Protein AF-A0A535BRU1-F1 (afdb_monomer_lite)

Foldseek 3Di:
DDPFWFKKKFWAWPPPRHTFKIWTKGQDPDFPCPVPPCRSFAEIERPDMDGDPPDPPLPRLVRVLVVCVVCVVRHFKYKYKAFVVVVGPPVSLVVNVWDWPDQQDDAFKWWAAPVGNPDIDGLVVLQWPVNLVVLCVVVVHDDDPVQDDPGGGDLVPDDPVSSVSSVVSSVVRRVNIDMDTGGGMIMTMDGRPPVVCVVPVDDPPDDDDDDDDDDDDDDDDDDDDDDDDDDDDDDDDDDDRGIDMDMDGDPPPPDD

Radius of gyration: 24.86 Å; chains: 1; bounding box: 49×37×83 Å

Sequence (256 aa):
MPQQATHRFVARTKRFDILAGVVVMSVPTAFSKLLGDYTPKLERLISRGASISWAPKNLASWLITRSIGWMAHQFRLFIGYSDPEAKEVGRVYQACNFMFLGHDYGTTVLYCDPERPDEWFTDRHVRHRTAYQKYAAEAGIPWKDEWVEGHRLVWERIPPGFAAILKRKEEEYKSRCIERTAAPKGKYAYDLTEDHLLVTGAPRRGRGGPHPLMSSEVERRRCRRGSPLSCL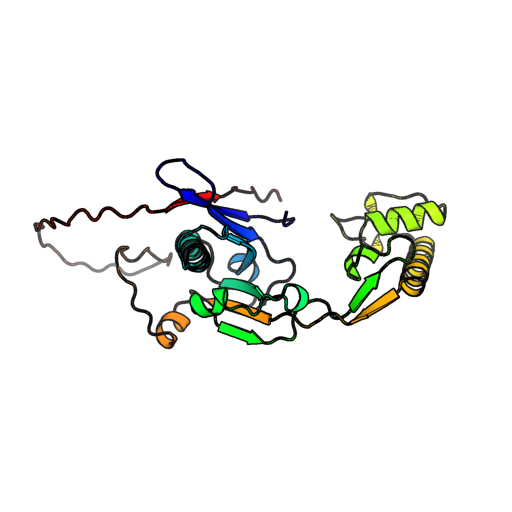TKIGRTSGGGCRLRGEGSRGVLRP

Secondary structure (DSSP, 8-state):
--TTEEEEEEEEETTT--EEEEEEEE--SS---TTGGGHHHHEEEEEEEEE-TTSPTTHHHHHHHHHHHHHTTT-SEEEEEE-TTTT---HHHHHTTPEEEEEEES-SEEEE-TTSTT-EEEHHHHTSHHHHHHHHHHTT----GGGEETTEE-GGGS-HHHHHHHHHHHHHHHHHSEEEEPPPEEEEEEE-STTHHHHS-----S--PPPPPP---------------------------PEEEEEEE-------

Structure (mmCIF, N/CA/C/O backbone):
data_AF-A0A535BRU1-F1
#
_entry.id   AF-A0A535BRU1-F1
#
loop_
_atom_site.group_PDB
_atom_site.id
_atom_site.type_symbol
_atom_site.label_atom_id
_atom_site.label_alt_id
_atom_site.label_comp_id
_atom_site.label_asym_id
_atom_site.label_entity_id
_atom_site.label_seq_id
_atom_site.pdbx_PDB_ins_code
_atom_site.Cartn_x
_atom_site.Cartn_y
_atom_site.Cartn_z
_atom_site.occupancy
_atom_site.B_iso_or_equiv
_atom_site.auth_seq_id
_atom_site.auth_comp_id
_atom_site.auth_asym_id
_atom_site.auth_atom_id
_atom_site.pdbx_PDB_model_num
ATOM 1 N N . MET A 1 1 ? 3.104 -9.450 2.011 1.00 48.78 1 MET A N 1
ATOM 2 C CA . MET A 1 1 ? 2.542 -9.474 0.635 1.00 48.78 1 MET A CA 1
ATOM 3 C C . MET A 1 1 ? 1.357 -8.514 0.565 1.00 48.78 1 MET A C 1
ATOM 5 O O . MET A 1 1 ? 0.693 -8.371 1.585 1.00 48.78 1 MET A O 1
ATOM 9 N N . PRO A 1 2 ? 1.100 -7.827 -0.562 1.00 66.62 2 PRO A N 1
ATOM 10 C CA . PRO A 1 2 ? -0.070 -6.953 -0.696 1.00 66.62 2 PRO A CA 1
ATOM 11 C C . PRO A 1 2 ? -1.363 -7.766 -0.535 1.00 66.62 2 PRO A C 1
ATOM 13 O O . PRO A 1 2 ? -1.464 -8.863 -1.083 1.00 66.62 2 PRO A O 1
ATOM 16 N N . GLN A 1 3 ? -2.333 -7.231 0.215 1.00 65.94 3 GLN A N 1
ATOM 17 C CA . GLN A 1 3 ? -3.571 -7.940 0.581 1.00 65.94 3 GLN A CA 1
ATOM 18 C C . GLN A 1 3 ? -4.417 -8.354 -0.635 1.00 65.94 3 GLN A C 1
ATOM 20 O O . GLN A 1 3 ? -5.072 -9.387 -0.593 1.00 65.94 3 GLN A O 1
ATOM 25 N N . GLN A 1 4 ? -4.371 -7.590 -1.731 1.00 82.00 4 GLN A N 1
ATOM 26 C CA . GLN A 1 4 ? -5.183 -7.820 -2.934 1.00 82.00 4 GLN A CA 1
ATOM 27 C C . GLN A 1 4 ? -4.314 -7.951 -4.193 1.00 82.00 4 GLN A C 1
ATOM 29 O O . GLN A 1 4 ? -4.499 -7.238 -5.183 1.00 82.00 4 GLN A O 1
ATOM 34 N N . ALA A 1 5 ? -3.309 -8.830 -4.143 1.00 88.81 5 ALA A N 1
ATOM 35 C CA . ALA A 1 5 ? -2.490 -9.147 -5.312 1.00 88.81 5 ALA A CA 1
ATOM 36 C C . ALA A 1 5 ? -3.359 -9.740 -6.434 1.00 88.81 5 ALA A C 1
ATOM 38 O O . ALA A 1 5 ? -4.076 -10.712 -6.216 1.00 88.81 5 ALA A O 1
ATOM 39 N N . THR A 1 6 ? -3.261 -9.180 -7.638 1.00 91.38 6 THR A N 1
ATOM 40 C CA . THR A 1 6 ? -4.004 -9.647 -8.820 1.00 91.38 6 THR A CA 1
ATOM 41 C C . THR A 1 6 ? -3.114 -10.443 -9.765 1.00 91.38 6 THR A C 1
ATOM 43 O O . THR A 1 6 ? -3.503 -11.510 -10.232 1.00 91.38 6 THR A O 1
ATOM 46 N N . HIS A 1 7 ? -1.908 -9.937 -10.030 1.00 94.31 7 HIS A N 1
ATOM 47 C CA . HIS A 1 7 ? -0.970 -10.530 -10.976 1.00 94.31 7 HIS A CA 1
ATOM 48 C C . HIS A 1 7 ? 0.440 -10.488 -10.409 1.00 94.31 7 HIS A C 1
ATOM 50 O O . HIS A 1 7 ? 0.839 -9.521 -9.750 1.00 94.31 7 HIS A O 1
ATOM 56 N N . ARG A 1 8 ? 1.202 -11.543 -10.694 1.00 95.38 8 ARG A N 1
ATOM 57 C CA . ARG A 1 8 ? 2.619 -11.634 -10.356 1.00 95.38 8 ARG A CA 1
ATOM 58 C C . ARG A 1 8 ? 3.394 -11.929 -11.627 1.00 95.38 8 ARG A C 1
ATOM 60 O O . ARG A 1 8 ? 3.118 -12.902 -12.327 1.00 95.38 8 ARG A O 1
ATOM 67 N N . PHE A 1 9 ? 4.370 -11.080 -11.904 1.00 95.94 9 PHE A N 1
ATOM 68 C CA . PHE A 1 9 ? 5.285 -11.248 -13.018 1.00 95.94 9 PHE A CA 1
ATOM 69 C C . PHE A 1 9 ? 6.676 -11.479 -12.472 1.00 95.94 9 PHE A C 1
ATOM 71 O O . PHE A 1 9 ? 7.149 -10.732 -11.616 1.00 95.94 9 PHE A O 1
ATOM 78 N N . VAL A 1 10 ? 7.329 -12.516 -12.979 1.00 96.38 10 VAL A N 1
ATOM 79 C CA . VAL A 1 10 ? 8.691 -12.860 -12.590 1.00 96.38 10 VAL A CA 1
ATOM 80 C C . VAL A 1 10 ? 9.594 -12.898 -13.811 1.00 96.38 10 VAL A C 1
ATOM 82 O O . VAL A 1 10 ? 9.221 -13.391 -14.879 1.00 96.38 10 VAL A O 1
ATOM 85 N N . ALA A 1 11 ? 10.805 -12.383 -13.634 1.00 95.00 11 ALA A N 1
ATOM 86 C CA . ALA A 1 11 ? 11.902 -12.540 -14.568 1.00 95.00 11 ALA A CA 1
ATOM 87 C C . ALA A 1 11 ? 12.869 -13.587 -14.019 1.00 95.00 11 ALA A C 1
ATOM 89 O O . ALA A 1 11 ? 13.388 -13.441 -12.910 1.00 95.00 11 ALA A O 1
ATOM 90 N N . ARG A 1 12 ? 13.116 -14.635 -14.806 1.00 94.00 12 ARG A N 1
ATOM 91 C CA . ARG A 1 12 ? 14.055 -15.709 -14.462 1.00 94.00 12 ARG A CA 1
ATOM 92 C C . ARG A 1 12 ? 15.167 -15.827 -15.494 1.00 94.00 12 ARG A C 1
ATOM 94 O O . ARG A 1 12 ? 14.952 -15.546 -16.679 1.00 94.00 12 ARG A O 1
ATOM 101 N N . THR A 1 13 ? 16.354 -16.239 -15.059 1.00 90.75 13 THR A N 1
ATOM 102 C CA . THR A 1 13 ? 17.483 -16.492 -15.962 1.00 90.75 13 THR A CA 1
ATOM 103 C C . THR A 1 13 ? 17.180 -17.694 -16.858 1.00 90.75 13 THR A C 1
ATOM 105 O O . THR A 1 13 ? 16.621 -18.691 -16.416 1.00 90.75 13 THR A O 1
ATOM 108 N N . LYS A 1 14 ? 17.545 -17.631 -18.144 1.00 87.38 14 LYS A N 1
ATOM 109 C CA . LYS A 1 14 ? 17.248 -18.724 -19.091 1.00 87.38 14 LYS A CA 1
ATOM 110 C C . LYS A 1 14 ? 17.924 -20.053 -18.743 1.00 87.38 14 LYS A C 1
ATOM 112 O O . LYS A 1 14 ? 17.338 -21.095 -18.997 1.00 87.38 14 LYS A O 1
ATOM 117 N N . ARG A 1 15 ? 19.167 -20.011 -18.250 1.00 85.50 15 ARG A N 1
ATOM 118 C CA . ARG A 1 15 ? 20.016 -21.206 -18.099 1.00 85.50 15 ARG A CA 1
ATOM 119 C C . ARG A 1 15 ? 19.732 -21.986 -16.817 1.00 85.50 15 ARG A C 1
ATOM 121 O O . ARG A 1 15 ? 19.791 -23.205 -16.844 1.00 85.50 15 ARG A O 1
ATOM 128 N N . PHE A 1 16 ? 19.442 -21.284 -15.725 1.00 88.25 16 PHE A N 1
ATOM 129 C CA . PHE A 1 16 ? 19.341 -21.876 -14.387 1.00 88.25 16 PHE A CA 1
ATOM 130 C C . PHE A 1 16 ? 17.986 -21.616 -13.714 1.00 88.25 16 PHE A C 1
ATOM 132 O O . PHE A 1 16 ? 17.806 -21.972 -12.558 1.00 88.25 16 PHE A O 1
ATOM 139 N N . ASP A 1 17 ? 17.053 -20.955 -14.408 1.00 91.31 17 ASP A N 1
ATOM 140 C CA . ASP A 1 17 ? 15.725 -20.576 -13.901 1.00 91.31 17 ASP A CA 1
ATOM 141 C C . ASP A 1 17 ? 15.746 -19.794 -12.570 1.00 91.31 17 ASP A C 1
ATOM 143 O O . ASP A 1 17 ? 14.777 -19.770 -11.810 1.00 91.31 17 ASP A O 1
ATOM 147 N N . ILE A 1 18 ? 16.852 -19.096 -12.302 1.00 93.12 18 ILE A N 1
ATOM 148 C CA . ILE A 1 18 ? 17.041 -18.315 -11.076 1.00 93.12 18 ILE A CA 1
ATOM 149 C C . ILE A 1 18 ? 16.186 -17.053 -11.161 1.00 93.12 18 ILE A C 1
ATOM 151 O O . ILE A 1 18 ? 16.225 -16.339 -12.167 1.00 93.12 18 ILE A O 1
ATOM 155 N N . LEU A 1 19 ? 15.439 -16.757 -10.096 1.00 94.69 19 LEU A N 1
ATOM 156 C CA . LEU A 1 19 ? 14.639 -15.542 -9.978 1.00 94.69 19 LEU A CA 1
ATOM 157 C C . LEU A 1 19 ? 15.545 -14.305 -9.916 1.00 94.69 19 LEU A C 1
ATOM 159 O O . LEU A 1 19 ? 16.321 -14.140 -8.981 1.00 94.69 19 LEU A O 1
ATOM 163 N N . ALA A 1 20 ? 15.422 -13.433 -10.915 1.00 95.00 20 ALA A N 1
ATOM 164 C CA . ALA A 1 20 ? 16.203 -12.203 -11.029 1.00 95.00 20 ALA A CA 1
ATOM 165 C C . ALA A 1 20 ? 15.368 -10.945 -10.740 1.00 95.00 20 ALA A C 1
ATOM 167 O O . ALA A 1 20 ? 15.907 -9.908 -10.358 1.00 95.00 20 ALA A O 1
ATOM 168 N N . GLY A 1 21 ? 14.047 -11.014 -10.908 1.00 95.25 21 GLY A N 1
ATOM 169 C CA . GLY A 1 21 ? 13.170 -9.899 -10.576 1.00 95.25 21 GLY A CA 1
ATOM 170 C C . GLY A 1 21 ? 11.706 -10.289 -10.482 1.00 95.25 21 GLY A C 1
ATOM 171 O O . GLY A 1 21 ? 11.277 -11.298 -11.044 1.00 95.25 21 GLY A O 1
ATOM 172 N N . VAL A 1 22 ? 10.944 -9.469 -9.770 1.00 96.00 22 VAL A N 1
ATOM 173 C CA . VAL A 1 22 ? 9.512 -9.643 -9.540 1.00 96.00 22 VAL A CA 1
ATOM 174 C C . VAL A 1 22 ? 8.800 -8.298 -9.607 1.00 96.00 22 VAL A C 1
ATOM 176 O O . VAL A 1 22 ? 9.328 -7.287 -9.152 1.00 96.00 22 VAL A O 1
ATOM 179 N N . VAL A 1 23 ? 7.586 -8.301 -10.150 1.00 96.00 23 VAL A N 1
ATOM 180 C CA . VAL A 1 23 ? 6.620 -7.203 -10.065 1.00 96.00 23 VAL A CA 1
ATOM 181 C C . VAL A 1 23 ? 5.280 -7.787 -9.635 1.00 96.00 23 VAL A C 1
ATOM 183 O O . VAL A 1 23 ? 4.812 -8.784 -10.189 1.00 96.00 23 VAL A O 1
ATOM 186 N N . VAL A 1 24 ? 4.663 -7.168 -8.633 1.00 96.12 24 VAL A N 1
ATOM 187 C CA . VAL A 1 24 ? 3.357 -7.553 -8.101 1.00 96.12 24 VAL A CA 1
ATOM 188 C C . VAL A 1 24 ? 2.375 -6.419 -8.331 1.00 96.12 24 VAL A C 1
ATOM 190 O O . VAL A 1 24 ? 2.542 -5.309 -7.817 1.00 96.12 24 VAL A O 1
ATOM 193 N N . MET A 1 25 ? 1.313 -6.733 -9.061 1.00 95.06 25 MET A N 1
ATOM 194 C CA . MET A 1 25 ? 0.205 -5.825 -9.319 1.00 95.06 25 MET A CA 1
ATOM 195 C C . MET A 1 25 ? -0.924 -6.117 -8.339 1.00 95.06 25 MET A C 1
ATOM 197 O O . MET A 1 25 ? -1.265 -7.281 -8.116 1.00 95.06 25 MET A O 1
ATOM 201 N N . SER A 1 26 ? -1.547 -5.087 -7.782 1.00 94.81 26 SER A N 1
ATOM 202 C CA . SER A 1 26 ? -2.677 -5.224 -6.865 1.00 94.81 26 SER A CA 1
ATOM 203 C C . SER A 1 26 ? -3.832 -4.311 -7.248 1.00 94.81 26 SER A C 1
ATOM 205 O O . SER A 1 26 ? -3.686 -3.376 -8.040 1.00 94.81 26 SER A O 1
ATOM 207 N N . VAL A 1 27 ? -4.993 -4.582 -6.662 1.00 92.44 27 VAL A N 1
ATOM 208 C CA . VAL A 1 27 ? -6.043 -3.567 -6.567 1.00 92.44 27 VAL A CA 1
ATOM 209 C C . VAL A 1 27 ? -5.540 -2.480 -5.604 1.00 92.44 27 VAL A C 1
ATOM 211 O O . VAL A 1 27 ? -4.970 -2.821 -4.559 1.00 92.44 27 VAL A O 1
ATOM 214 N N . PRO A 1 28 ? -5.630 -1.188 -5.962 1.00 89.19 28 PRO A N 1
ATOM 215 C CA . PRO A 1 28 ? -5.308 -0.117 -5.034 1.00 89.19 28 PRO A CA 1
ATOM 216 C C . PRO A 1 28 ? -6.361 -0.050 -3.929 1.00 89.19 28 PRO A C 1
ATOM 218 O O . PRO A 1 28 ? -7.555 -0.209 -4.156 1.00 89.19 28 PRO A O 1
ATOM 221 N N . THR A 1 29 ? -5.907 0.257 -2.721 1.00 83.81 29 THR A N 1
ATOM 222 C CA . THR A 1 29 ? -6.790 0.508 -1.578 1.00 83.81 29 THR A CA 1
ATOM 223 C C . THR A 1 29 ? -7.668 1.746 -1.781 1.00 83.81 29 THR A C 1
ATOM 225 O O . THR A 1 29 ? -8.797 1.797 -1.303 1.00 83.81 29 THR A O 1
ATOM 228 N N . ALA A 1 30 ? -7.121 2.760 -2.450 1.00 85.19 30 ALA A N 1
ATOM 229 C CA . ALA A 1 30 ? -7.801 3.994 -2.800 1.00 85.19 30 ALA A CA 1
ATOM 230 C C . ALA A 1 30 ? -7.486 4.299 -4.265 1.00 85.19 30 ALA A C 1
ATOM 232 O O . ALA A 1 30 ? -6.318 4.440 -4.628 1.00 85.19 30 ALA A O 1
ATOM 233 N N . PHE A 1 31 ? -8.523 4.356 -5.095 1.00 88.94 31 PHE A N 1
ATOM 234 C CA . PHE A 1 31 ? -8.390 4.638 -6.521 1.00 88.94 31 PHE A CA 1
ATOM 235 C C . PHE A 1 31 ? -8.054 6.107 -6.772 1.00 88.94 31 PHE A C 1
ATOM 237 O O . PHE A 1 31 ? -8.453 6.994 -6.017 1.00 88.94 31 PHE A O 1
ATOM 244 N N . SER A 1 32 ? -7.346 6.366 -7.868 1.00 83.19 32 SER A N 1
ATOM 245 C CA . SER A 1 32 ? -6.914 7.705 -8.269 1.00 83.19 32 SER A CA 1
ATOM 246 C C . SER A 1 32 ? -8.045 8.610 -8.777 1.00 83.19 32 SER A C 1
ATOM 248 O O . SER A 1 32 ? -7.871 9.823 -8.778 1.00 83.19 32 SER A O 1
ATOM 250 N N . LYS A 1 33 ? -9.179 8.023 -9.191 1.00 84.44 33 LYS A N 1
ATOM 251 C CA . LYS A 1 33 ? -10.324 8.674 -9.863 1.00 84.44 33 LYS A CA 1
ATOM 252 C C . LYS A 1 33 ? -9.979 9.414 -11.171 1.00 84.44 33 LYS A C 1
ATOM 254 O O . LYS A 1 33 ? -10.792 10.195 -11.651 1.00 84.44 33 LYS A O 1
ATOM 259 N N . LEU A 1 34 ? -8.817 9.147 -11.775 1.00 84.75 34 LEU A N 1
ATOM 260 C CA . LEU A 1 34 ? -8.355 9.842 -12.987 1.00 84.75 34 LEU A CA 1
ATOM 261 C C . LEU A 1 34 ? -9.192 9.530 -14.237 1.00 84.75 34 LEU A C 1
ATOM 263 O O . LEU A 1 34 ? -9.274 10.359 -15.131 1.00 84.75 34 LEU A O 1
ATOM 267 N N . LEU A 1 35 ? -9.833 8.358 -14.291 1.00 83.81 35 LEU A N 1
ATOM 268 C CA . LEU A 1 35 ? -10.697 7.926 -15.399 1.00 83.81 35 LEU A CA 1
ATOM 269 C C . LEU A 1 35 ? -12.191 7.985 -15.020 1.00 83.81 35 LEU A C 1
ATOM 271 O O . LEU A 1 35 ? -13.004 7.217 -15.539 1.00 83.81 35 LEU A O 1
ATOM 275 N N . GLY A 1 36 ? -12.553 8.825 -14.043 1.00 85.69 36 GLY A N 1
ATOM 276 C CA . GLY A 1 36 ? -13.919 8.932 -13.524 1.00 85.69 36 GLY A CA 1
ATOM 277 C C . GLY A 1 36 ? -14.411 7.648 -12.845 1.00 85.69 36 GLY A C 1
ATOM 278 O O . GLY A 1 36 ? -13.634 6.915 -12.223 1.00 85.69 36 GLY A O 1
ATOM 279 N N . ASP A 1 37 ? -15.700 7.344 -12.984 1.00 85.31 37 ASP A N 1
ATOM 280 C CA . ASP A 1 37 ? -16.363 6.233 -12.281 1.00 85.31 37 ASP A CA 1
ATOM 281 C C . ASP A 1 37 ? -15.900 4.841 -12.737 1.00 85.31 37 ASP A C 1
ATOM 283 O O . ASP A 1 37 ? -16.035 3.856 -12.009 1.00 85.31 37 ASP A O 1
ATOM 287 N N . TYR A 1 38 ? -15.290 4.744 -13.921 1.00 83.88 38 TYR A N 1
ATOM 288 C CA . TYR A 1 38 ? -14.740 3.491 -14.448 1.00 83.88 38 TYR A CA 1
ATOM 289 C C . TYR A 1 38 ? -13.349 3.161 -13.903 1.00 83.88 38 TYR A C 1
ATOM 291 O O . TYR A 1 38 ? -12.871 2.034 -14.076 1.00 83.88 38 TYR A O 1
ATOM 299 N N . THR A 1 39 ? -12.711 4.107 -13.204 1.00 85.81 39 THR A N 1
ATOM 300 C CA . THR A 1 39 ? -11.363 3.945 -12.643 1.00 85.81 39 THR A CA 1
ATOM 301 C C . THR A 1 39 ? -11.190 2.629 -11.869 1.00 85.81 39 THR A C 1
ATOM 303 O O . THR A 1 39 ? -10.212 1.927 -12.134 1.00 85.81 39 THR A O 1
ATOM 306 N N . PRO A 1 40 ? -12.126 2.189 -10.999 1.00 87.56 40 PRO A N 1
ATOM 307 C CA . PRO A 1 40 ? -11.953 0.952 -10.238 1.00 87.56 40 PRO A CA 1
ATOM 308 C C . PRO A 1 40 ? -11.769 -0.318 -11.078 1.00 87.56 40 PRO A C 1
ATOM 310 O O . PRO A 1 40 ? -11.086 -1.265 -10.668 1.00 87.56 40 PRO A O 1
ATOM 313 N N . LYS A 1 41 ? -12.367 -0.342 -12.273 1.00 88.31 41 LYS A N 1
ATOM 314 C CA . LYS A 1 41 ? -12.293 -1.479 -13.196 1.00 88.31 41 LYS A CA 1
ATOM 315 C C . LYS A 1 41 ? -11.006 -1.461 -14.022 1.00 88.31 41 LYS A C 1
ATOM 317 O O . LYS A 1 41 ? -10.492 -2.527 -14.352 1.00 88.31 41 LYS A O 1
ATOM 322 N N . LEU A 1 42 ? -10.485 -0.273 -14.327 1.00 91.00 42 LEU A N 1
ATOM 323 C CA . LEU A 1 42 ? -9.388 -0.070 -15.279 1.00 91.00 42 LEU A CA 1
ATOM 324 C C . LEU A 1 42 ? -8.026 0.210 -14.628 1.00 91.00 42 LEU A C 1
ATOM 326 O O . LEU A 1 42 ? -7.010 0.079 -15.312 1.00 91.00 42 LEU A O 1
ATOM 330 N N . GLU A 1 43 ? -7.995 0.585 -13.346 1.00 93.31 43 GLU A N 1
ATOM 331 C CA . GLU A 1 43 ? -6.778 0.937 -12.609 1.00 93.31 43 GLU A CA 1
ATOM 332 C C . GLU A 1 43 ? -6.144 -0.272 -11.910 1.00 93.31 43 GLU A C 1
ATOM 334 O O . GLU A 1 43 ? -6.814 -1.056 -11.225 1.00 93.31 43 GLU A O 1
ATOM 339 N N . ARG A 1 44 ? -4.817 -0.393 -12.006 1.00 94.88 44 ARG A N 1
ATOM 340 C CA . ARG A 1 44 ? -4.017 -1.313 -11.189 1.00 94.88 44 ARG A CA 1
ATOM 341 C C . ARG A 1 44 ? -2.817 -0.624 -10.561 1.00 94.88 44 ARG A C 1
ATOM 343 O O . ARG A 1 44 ? -2.211 0.270 -11.136 1.00 94.88 44 ARG A O 1
ATOM 350 N N . LEU A 1 45 ? -2.462 -1.082 -9.367 1.00 95.38 45 LEU A N 1
ATOM 351 C CA . LEU A 1 45 ? -1.345 -0.564 -8.592 1.00 95.38 45 LEU A CA 1
ATOM 352 C C . LEU A 1 45 ? -0.128 -1.475 -8.733 1.00 95.38 45 LEU A C 1
ATOM 354 O O . LEU A 1 45 ? -0.214 -2.675 -8.466 1.00 95.38 45 LEU A O 1
ATOM 358 N N . ILE A 1 46 ? 1.026 -0.898 -9.059 1.00 94.94 46 ILE A N 1
ATOM 359 C CA . ILE A 1 46 ? 2.329 -1.542 -8.887 1.00 94.94 46 ILE A CA 1
ATOM 360 C C . ILE A 1 46 ? 2.646 -1.515 -7.393 1.00 94.94 46 ILE A C 1
ATOM 362 O O . ILE A 1 46 ? 3.156 -0.543 -6.846 1.00 94.94 46 ILE A O 1
ATOM 366 N N . SER A 1 47 ? 2.262 -2.590 -6.713 1.00 91.88 47 SER A N 1
ATOM 367 C CA . SER A 1 47 ? 2.300 -2.661 -5.251 1.00 91.88 47 SER A CA 1
ATOM 368 C C . SER A 1 47 ? 3.685 -2.975 -4.700 1.00 91.88 47 SER A C 1
ATOM 370 O O . SER A 1 47 ? 4.059 -2.484 -3.636 1.00 91.88 47 SER A O 1
ATOM 372 N N . ARG A 1 48 ? 4.436 -3.827 -5.406 1.00 90.81 48 ARG A N 1
ATOM 373 C CA . ARG A 1 48 ? 5.794 -4.244 -5.058 1.00 90.81 48 ARG A CA 1
ATOM 374 C C . ARG A 1 48 ? 6.566 -4.559 -6.327 1.00 90.81 48 ARG A C 1
ATOM 376 O O . ARG A 1 48 ? 6.016 -5.130 -7.269 1.00 90.81 48 ARG A O 1
ATOM 383 N N . GLY A 1 49 ? 7.853 -4.259 -6.311 1.00 92.12 49 GLY A N 1
ATOM 384 C CA . GLY A 1 49 ? 8.787 -4.670 -7.342 1.00 92.12 49 GLY A CA 1
ATOM 385 C C . GLY A 1 49 ? 10.173 -4.811 -6.741 1.00 92.12 49 GLY A C 1
ATOM 386 O O . GLY A 1 49 ? 10.535 -4.055 -5.847 1.00 92.12 49 GLY A O 1
ATOM 387 N N . ALA A 1 50 ? 10.931 -5.795 -7.204 1.00 92.06 50 ALA A N 1
ATOM 388 C CA . ALA A 1 50 ? 12.323 -5.955 -6.819 1.00 92.06 50 ALA A CA 1
ATOM 389 C C . ALA A 1 50 ? 13.108 -6.556 -7.980 1.00 92.06 50 ALA A C 1
ATOM 391 O O . ALA A 1 50 ? 12.610 -7.416 -8.709 1.00 92.06 50 ALA A O 1
ATOM 392 N N . SER A 1 51 ? 14.351 -6.119 -8.132 1.00 92.62 51 SER A N 1
ATOM 393 C CA . SER A 1 51 ? 15.333 -6.728 -9.023 1.00 92.62 51 SER A CA 1
ATOM 394 C C . SER A 1 51 ? 16.602 -6.979 -8.234 1.00 92.62 51 SER A C 1
ATOM 396 O O . SER A 1 51 ? 17.046 -6.100 -7.495 1.00 92.62 51 SER A O 1
ATOM 398 N N . ILE A 1 52 ? 17.185 -8.160 -8.394 1.00 93.56 52 ILE A N 1
ATOM 399 C CA . ILE A 1 52 ? 18.421 -8.510 -7.702 1.00 93.56 52 ILE A CA 1
ATOM 400 C C . ILE A 1 52 ? 19.601 -7.693 -8.243 1.00 93.56 52 ILE A C 1
ATOM 402 O O . ILE A 1 52 ? 19.621 -7.327 -9.417 1.00 93.56 52 ILE A O 1
ATOM 406 N N . SER A 1 53 ? 20.591 -7.407 -7.399 1.00 91.25 53 SER A N 1
ATOM 407 C CA . SER A 1 53 ? 21.705 -6.504 -7.724 1.00 91.25 53 SER A CA 1
ATOM 408 C C . SER A 1 53 ? 22.560 -6.963 -8.910 1.00 91.25 53 SER A C 1
ATOM 410 O O . SER A 1 53 ? 23.048 -6.129 -9.666 1.00 91.25 53 SER A O 1
ATOM 412 N N . TRP A 1 54 ? 22.714 -8.275 -9.106 1.00 92.62 54 TRP A N 1
ATOM 413 C CA . TRP A 1 54 ? 23.466 -8.854 -10.227 1.00 92.62 54 TRP A CA 1
ATOM 414 C C . TRP A 1 54 ? 22.643 -9.011 -11.513 1.00 92.62 54 TRP A C 1
ATOM 416 O O . TRP A 1 54 ? 23.164 -9.488 -12.525 1.00 92.62 54 TRP A O 1
ATOM 426 N N . ALA A 1 55 ? 21.358 -8.644 -11.503 1.00 91.81 55 ALA A N 1
ATOM 427 C CA . ALA A 1 55 ? 20.531 -8.697 -12.699 1.00 91.81 55 ALA A CA 1
ATOM 428 C C . ALA A 1 55 ? 21.079 -7.791 -13.817 1.00 91.81 55 ALA A C 1
ATOM 430 O O . ALA A 1 55 ? 21.741 -6.786 -13.543 1.00 91.81 55 ALA A O 1
ATOM 431 N N . PRO A 1 56 ? 20.746 -8.081 -15.090 1.00 88.81 56 PRO A N 1
ATOM 432 C CA . PRO A 1 56 ? 21.042 -7.170 -16.186 1.00 88.81 56 PRO A CA 1
ATOM 433 C C . PRO A 1 56 ? 20.539 -5.751 -15.897 1.00 88.81 56 PRO A C 1
ATOM 435 O O . PRO A 1 56 ? 19.436 -5.561 -15.371 1.00 88.81 56 PRO A O 1
ATOM 438 N N . LYS A 1 57 ? 21.333 -4.749 -16.290 1.00 88.69 57 LYS A N 1
ATOM 439 C CA . LYS A 1 57 ? 20.942 -3.337 -16.195 1.00 88.69 57 LYS A CA 1
ATOM 440 C C . LYS A 1 57 ? 19.569 -3.138 -16.849 1.00 88.69 57 LYS A C 1
ATOM 442 O O . LYS A 1 57 ? 19.292 -3.710 -17.902 1.00 88.69 57 LYS A O 1
ATOM 447 N N . ASN A 1 58 ? 18.722 -2.325 -16.220 1.00 91.69 58 ASN A N 1
ATOM 448 C CA . ASN A 1 58 ? 17.349 -2.033 -16.655 1.00 91.69 58 ASN A CA 1
ATOM 449 C C . ASN A 1 58 ? 16.363 -3.215 -16.583 1.00 91.69 58 ASN A C 1
ATOM 451 O O . ASN A 1 58 ? 15.276 -3.130 -17.155 1.00 91.69 58 ASN A O 1
ATOM 455 N N . LEU A 1 59 ? 16.681 -4.300 -15.859 1.00 93.75 59 LEU A N 1
ATOM 456 C CA . LEU A 1 59 ? 15.729 -5.402 -15.673 1.00 93.75 59 LEU A CA 1
ATOM 457 C C . LEU A 1 59 ? 14.405 -4.917 -15.063 1.00 93.75 59 LEU A C 1
ATOM 459 O O . LEU A 1 59 ? 13.347 -5.348 -15.510 1.00 93.75 59 LEU A O 1
ATOM 463 N N . ALA A 1 60 ? 14.457 -4.029 -14.066 1.00 93.12 60 ALA A N 1
ATOM 464 C CA . ALA A 1 60 ? 13.266 -3.539 -13.375 1.00 93.12 60 ALA A CA 1
ATOM 465 C C . ALA A 1 60 ? 12.308 -2.789 -14.316 1.00 93.12 60 ALA A C 1
ATOM 467 O O . ALA A 1 60 ? 11.131 -3.139 -14.391 1.00 93.12 60 ALA A O 1
ATOM 468 N N . SER A 1 61 ? 12.810 -1.811 -15.079 1.00 94.38 61 SER A N 1
ATOM 469 C CA . SER A 1 61 ? 11.990 -1.056 -16.034 1.00 94.38 61 SER A CA 1
ATOM 470 C C . SER A 1 61 ? 11.480 -1.949 -17.163 1.00 94.38 61 SER A C 1
ATOM 472 O O . SER A 1 61 ? 10.291 -1.933 -17.469 1.00 94.38 61 SER A O 1
ATOM 474 N N . TRP A 1 62 ? 12.334 -2.824 -17.707 1.00 94.69 62 TRP A N 1
ATOM 475 C CA . TRP A 1 62 ? 11.911 -3.819 -18.693 1.00 94.69 62 TRP A CA 1
ATOM 476 C C . TRP A 1 62 ? 10.782 -4.710 -18.159 1.00 94.69 62 TRP A C 1
ATOM 478 O O . TRP A 1 62 ? 9.783 -4.919 -18.845 1.00 94.69 62 TRP A O 1
ATOM 488 N N . LEU A 1 63 ? 10.907 -5.216 -16.930 1.00 95.81 63 LEU A N 1
ATOM 489 C CA . LEU A 1 63 ? 9.906 -6.086 -16.320 1.00 95.81 63 LEU A CA 1
ATOM 490 C C . LEU A 1 63 ? 8.577 -5.350 -16.123 1.00 95.81 63 LEU A C 1
ATOM 492 O O . LEU A 1 63 ? 7.532 -5.905 -16.464 1.00 95.81 63 LEU A O 1
ATOM 496 N N . ILE A 1 64 ? 8.604 -4.103 -15.646 1.00 95.62 64 ILE A N 1
ATOM 497 C CA . ILE A 1 64 ? 7.405 -3.271 -15.475 1.00 95.62 64 ILE A CA 1
ATOM 498 C C . ILE A 1 64 ? 6.716 -3.035 -16.822 1.00 95.62 64 ILE A C 1
ATOM 500 O O . ILE A 1 64 ? 5.550 -3.402 -16.974 1.00 95.62 64 ILE A O 1
ATOM 504 N N . THR A 1 65 ? 7.424 -2.511 -17.827 1.00 94.44 65 THR A N 1
ATOM 505 C CA . THR A 1 65 ? 6.831 -2.211 -19.140 1.00 94.44 65 THR A CA 1
ATOM 506 C C . THR A 1 65 ? 6.275 -3.466 -19.815 1.00 94.44 65 THR A C 1
ATOM 508 O O . THR A 1 65 ? 5.210 -3.424 -20.430 1.00 94.44 65 THR A O 1
ATOM 511 N N . ARG A 1 66 ? 6.946 -4.619 -19.680 1.00 94.81 66 ARG A N 1
ATOM 512 C CA . ARG A 1 66 ? 6.451 -5.886 -20.245 1.00 94.81 66 ARG A CA 1
ATOM 513 C C . ARG A 1 66 ? 5.231 -6.420 -19.500 1.00 94.81 66 ARG A C 1
ATOM 515 O O . ARG A 1 66 ? 4.330 -6.946 -20.148 1.00 94.81 66 ARG A O 1
ATOM 522 N N . SER A 1 67 ? 5.185 -6.255 -18.179 1.00 95.31 67 SER A N 1
ATOM 523 C CA . SER A 1 67 ? 4.021 -6.617 -17.360 1.00 95.31 67 SER A CA 1
ATOM 524 C C . SER A 1 67 ? 2.801 -5.779 -17.746 1.00 95.31 67 SER A C 1
ATOM 526 O O . SER A 1 67 ? 1.733 -6.325 -18.007 1.00 95.31 67 SER A O 1
ATOM 528 N N . ILE A 1 68 ? 2.982 -4.462 -17.877 1.00 94.75 68 ILE A N 1
ATOM 529 C CA . ILE A 1 68 ? 1.939 -3.529 -18.321 1.00 94.75 68 ILE A CA 1
ATOM 530 C C . ILE A 1 68 ? 1.462 -3.874 -19.732 1.00 94.75 68 ILE A C 1
ATOM 532 O O . ILE A 1 68 ? 0.263 -4.000 -19.957 1.00 94.75 68 ILE A O 1
ATOM 536 N N . GLY A 1 69 ? 2.386 -4.103 -20.670 1.00 93.19 69 GLY A N 1
ATOM 537 C CA . GLY A 1 69 ? 2.040 -4.481 -22.041 1.00 93.19 69 GLY A CA 1
ATOM 538 C C . GLY A 1 69 ? 1.223 -5.773 -22.117 1.00 93.19 69 GLY A C 1
ATOM 539 O O . GLY A 1 69 ? 0.305 -5.869 -22.925 1.00 93.19 69 GLY A O 1
ATOM 540 N N . TRP A 1 70 ? 1.502 -6.748 -21.245 1.00 94.19 70 TRP A N 1
ATOM 541 C CA . TRP A 1 70 ? 0.676 -7.950 -21.129 1.00 94.19 70 TRP A CA 1
ATOM 542 C C . TRP A 1 70 ? -0.720 -7.622 -20.584 1.00 94.19 70 TRP A C 1
ATOM 544 O O . TRP A 1 70 ? -1.712 -8.115 -21.108 1.00 94.19 70 TRP A O 1
ATOM 554 N N . MET A 1 71 ? -0.812 -6.753 -19.577 1.00 93.88 71 MET A N 1
ATOM 555 C CA . MET A 1 71 ? -2.062 -6.367 -18.906 1.00 93.88 71 MET A CA 1
ATOM 556 C C . MET A 1 71 ? -2.914 -5.337 -19.666 1.00 93.88 71 MET A C 1
ATOM 558 O O . MET A 1 71 ? -4.055 -5.097 -19.275 1.00 93.88 71 MET A O 1
ATOM 562 N N . ALA A 1 72 ? -2.405 -4.755 -20.754 1.00 91.12 72 ALA A N 1
ATOM 563 C CA . ALA A 1 72 ? -3.058 -3.684 -21.515 1.00 91.12 72 ALA A CA 1
ATOM 564 C C . ALA A 1 72 ? -4.442 -4.059 -22.085 1.00 91.12 72 ALA A C 1
ATOM 566 O O . ALA A 1 72 ? -5.276 -3.193 -22.347 1.00 91.12 72 ALA A O 1
ATOM 567 N N . HIS A 1 73 ? -4.710 -5.355 -22.270 1.00 86.75 73 HIS A N 1
ATOM 568 C CA . HIS A 1 73 ? -6.019 -5.840 -22.711 1.00 86.75 73 HIS A CA 1
ATOM 569 C C . HIS A 1 73 ? -7.087 -5.798 -21.602 1.00 86.75 73 HIS A C 1
ATOM 571 O O . HIS A 1 73 ? -8.274 -5.833 -21.908 1.00 86.75 73 HIS A O 1
ATOM 577 N N . GLN A 1 74 ? -6.682 -5.706 -20.331 1.00 91.50 74 GLN A N 1
ATOM 578 C CA . GLN A 1 74 ? -7.575 -5.727 -19.164 1.00 91.50 74 GLN A CA 1
ATOM 579 C C . GLN A 1 74 ? -7.637 -4.379 -18.448 1.00 91.50 74 GLN A C 1
ATOM 581 O O . GLN A 1 74 ? -8.678 -4.013 -17.912 1.00 91.50 74 GLN A O 1
ATOM 586 N N . PHE A 1 75 ? -6.521 -3.653 -18.423 1.00 93.25 75 PHE A N 1
ATOM 587 C CA . PHE A 1 75 ? -6.354 -2.437 -17.636 1.00 93.25 75 PHE A CA 1
ATOM 588 C C . PHE A 1 75 ? -5.772 -1.327 -18.499 1.00 93.25 75 PHE A C 1
ATOM 590 O O . PHE A 1 75 ? -5.042 -1.588 -19.458 1.00 93.25 75 PHE A O 1
ATOM 597 N N . ARG A 1 76 ? -6.112 -0.085 -18.156 1.00 92.44 76 ARG A N 1
ATOM 598 C CA . ARG A 1 76 ? -5.698 1.104 -18.913 1.00 92.44 76 ARG A CA 1
ATOM 599 C C . ARG A 1 76 ? -4.877 2.081 -18.094 1.00 92.44 76 ARG A C 1
ATOM 601 O O . ARG A 1 76 ? -4.083 2.803 -18.676 1.00 92.44 76 ARG A O 1
ATOM 608 N N . LEU A 1 77 ? -5.002 2.040 -16.772 1.00 93.50 77 LEU A N 1
ATOM 609 C CA . LEU A 1 77 ? -4.271 2.922 -15.878 1.00 93.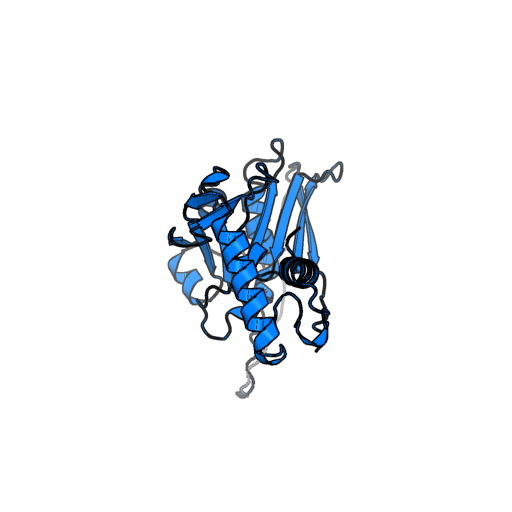50 77 LEU A CA 1
ATOM 610 C C . LEU A 1 77 ? -3.431 2.106 -14.902 1.00 93.50 77 LEU A C 1
ATOM 612 O O . LEU A 1 77 ? -3.939 1.214 -14.221 1.00 93.50 77 LEU A O 1
ATOM 616 N N . PHE A 1 78 ? -2.149 2.437 -14.806 1.00 95.38 78 PHE A N 1
ATOM 617 C CA . PHE A 1 78 ? -1.241 1.833 -13.840 1.00 95.38 78 PHE A CA 1
ATOM 618 C C . PHE A 1 78 ? -0.651 2.908 -12.944 1.00 95.38 78 PHE A C 1
ATOM 620 O O . PHE A 1 78 ? -0.057 3.866 -13.429 1.00 95.38 78 PHE A O 1
ATOM 627 N N . ILE A 1 79 ? -0.798 2.738 -11.634 1.00 95.12 79 ILE A N 1
ATOM 628 C CA . ILE A 1 79 ? -0.274 3.669 -10.637 1.00 95.12 79 ILE A CA 1
ATOM 629 C C . ILE A 1 79 ? 0.945 3.059 -9.952 1.00 95.12 79 ILE A C 1
ATOM 631 O O . ILE A 1 79 ? 0.984 1.859 -9.678 1.00 95.12 79 ILE A O 1
ATOM 635 N N . GLY A 1 80 ? 1.934 3.895 -9.662 1.00 94.12 80 GLY A N 1
ATOM 636 C CA . GLY A 1 80 ? 3.086 3.570 -8.830 1.00 94.12 80 GLY A CA 1
ATOM 637 C C . GLY A 1 80 ? 3.318 4.656 -7.786 1.00 94.12 80 GLY A C 1
ATOM 638 O O . GLY A 1 80 ? 2.979 5.818 -8.006 1.00 94.12 80 GLY A O 1
ATOM 639 N N . TYR A 1 81 ? 3.906 4.280 -6.655 1.00 93.00 81 TYR A N 1
ATOM 640 C CA . TYR A 1 81 ? 4.347 5.227 -5.632 1.00 93.00 81 TYR A CA 1
ATOM 641 C C . TYR A 1 81 ? 5.851 5.108 -5.425 1.00 93.00 81 TYR A C 1
ATOM 643 O O . TYR A 1 81 ? 6.400 4.011 -5.534 1.00 93.00 81 TYR A O 1
ATOM 651 N N . SER A 1 82 ? 6.496 6.230 -5.122 1.00 91.69 82 SER A N 1
ATOM 652 C CA . SER A 1 82 ? 7.887 6.296 -4.692 1.00 91.69 82 SER A CA 1
ATOM 653 C C . SER A 1 82 ? 7.945 6.767 -3.243 1.00 91.69 82 SER A C 1
ATOM 655 O O . SER A 1 82 ? 7.326 7.777 -2.899 1.00 91.69 82 SER A O 1
ATOM 657 N N . ASP A 1 83 ? 8.665 6.032 -2.403 1.00 87.19 83 ASP A N 1
ATOM 658 C CA . ASP A 1 83 ? 8.780 6.312 -0.975 1.00 87.19 83 ASP A CA 1
ATOM 659 C C . ASP A 1 83 ? 10.132 6.976 -0.641 1.00 87.19 83 ASP A C 1
ATOM 661 O O . ASP A 1 83 ? 11.178 6.319 -0.739 1.00 87.19 83 ASP A O 1
ATOM 665 N N . PRO A 1 84 ? 10.148 8.261 -0.235 1.00 85.94 84 PRO A N 1
ATOM 666 C CA . PRO A 1 84 ? 11.389 8.937 0.128 1.00 85.94 84 PRO A CA 1
ATOM 667 C C . PRO A 1 84 ? 12.105 8.300 1.323 1.00 85.94 84 PRO A C 1
ATOM 669 O O . PRO A 1 84 ? 13.336 8.271 1.328 1.00 85.94 84 PRO A O 1
ATOM 672 N N . GLU A 1 85 ? 11.375 7.742 2.299 1.00 85.00 85 GLU A N 1
ATOM 673 C CA . GLU A 1 85 ? 11.983 7.097 3.475 1.00 85.00 85 GLU A CA 1
ATOM 674 C C . GLU A 1 85 ? 12.772 5.838 3.074 1.00 85.00 85 GLU A C 1
ATOM 676 O O . GLU A 1 85 ? 13.819 5.538 3.647 1.00 85.00 85 GLU A O 1
ATOM 681 N N . ALA A 1 86 ? 12.337 5.150 2.011 1.00 82.88 86 ALA A N 1
ATOM 682 C CA . ALA A 1 86 ? 13.037 4.004 1.428 1.00 82.88 86 ALA A CA 1
ATOM 683 C C . ALA A 1 86 ? 14.133 4.398 0.415 1.00 82.88 86 ALA A C 1
ATOM 685 O O . ALA A 1 86 ? 14.703 3.531 -0.251 1.00 82.88 86 ALA A O 1
ATOM 686 N N . LYS A 1 87 ? 14.435 5.699 0.270 1.00 85.06 87 LYS A N 1
ATOM 687 C CA . LYS A 1 87 ? 15.333 6.254 -0.763 1.00 85.06 87 LYS A CA 1
ATOM 688 C C . LYS A 1 87 ? 14.882 5.919 -2.193 1.00 85.06 87 LYS A C 1
ATOM 690 O O . LYS A 1 87 ? 15.684 5.908 -3.133 1.00 85.06 87 LYS A O 1
ATOM 695 N N . GLU A 1 88 ? 13.587 5.681 -2.382 1.00 84.38 88 GLU A N 1
ATOM 696 C CA . GLU A 1 88 ? 12.981 5.437 -3.684 1.00 84.38 88 GLU A CA 1
ATOM 697 C C . GLU A 1 88 ? 12.521 6.767 -4.287 1.00 84.38 88 GLU A C 1
ATOM 699 O O . GLU A 1 88 ? 11.451 7.280 -3.981 1.00 84.38 88 GLU A O 1
ATOM 704 N N . VAL A 1 89 ? 13.322 7.330 -5.193 1.00 83.56 89 VAL A N 1
ATOM 705 C CA . VAL A 1 89 ? 13.018 8.626 -5.842 1.00 83.56 89 VAL A CA 1
ATOM 706 C C . VAL A 1 89 ? 12.076 8.471 -7.052 1.00 83.56 89 VAL A C 1
ATOM 708 O O . VAL A 1 89 ? 11.639 9.446 -7.645 1.00 83.56 89 VAL A O 1
ATOM 711 N N . GLY A 1 90 ? 11.754 7.236 -7.457 1.00 89.06 90 GLY A N 1
ATOM 712 C CA . GLY A 1 90 ? 10.882 6.970 -8.612 1.00 89.06 90 GLY A CA 1
ATOM 713 C C . GLY A 1 90 ? 11.598 6.905 -9.968 1.00 89.06 90 GLY A C 1
ATOM 714 O O . GLY A 1 90 ? 10.940 6.861 -11.005 1.00 89.06 90 GLY A O 1
ATOM 715 N N . ARG A 1 91 ? 12.938 6.804 -9.987 1.00 91.31 91 ARG A N 1
ATOM 716 C CA . ARG A 1 91 ? 13.752 6.656 -11.218 1.00 91.31 91 ARG A CA 1
ATOM 717 C C . ARG A 1 91 ? 13.258 5.551 -12.155 1.00 91.31 91 ARG A C 1
ATOM 719 O O . ARG A 1 91 ? 13.328 5.698 -13.370 1.00 91.31 91 ARG A O 1
ATOM 726 N N . VAL A 1 92 ? 12.752 4.443 -11.607 1.00 93.19 92 VAL A N 1
ATOM 727 C CA . VAL A 1 92 ? 12.225 3.337 -12.422 1.00 93.19 92 VAL A CA 1
ATOM 728 C C . VAL A 1 92 ? 10.958 3.735 -13.184 1.00 93.19 92 VAL A C 1
ATOM 730 O O . VAL A 1 92 ? 10.813 3.355 -14.342 1.00 93.19 92 VAL A O 1
AT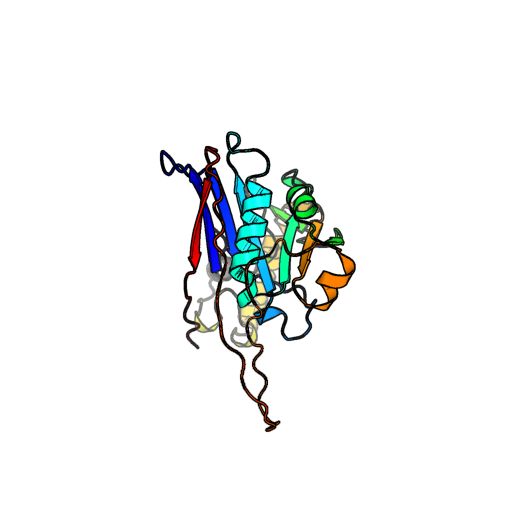OM 733 N N . TYR A 1 93 ? 10.078 4.535 -12.578 1.00 94.62 93 TYR A N 1
ATOM 734 C CA . TYR A 1 93 ? 8.856 5.023 -13.217 1.00 94.62 93 TYR A CA 1
ATOM 735 C C . TYR A 1 93 ? 9.180 6.065 -14.287 1.00 94.62 93 TYR A C 1
ATOM 737 O O . TYR A 1 93 ? 8.652 5.980 -15.393 1.00 94.62 93 TYR A O 1
ATOM 745 N N . GLN A 1 94 ? 10.131 6.960 -14.008 1.00 92.19 94 GLN A N 1
ATOM 746 C CA . GLN A 1 94 ? 10.662 7.905 -14.997 1.00 92.19 94 GLN A CA 1
ATOM 747 C C . GLN A 1 94 ? 11.250 7.167 -16.211 1.00 92.19 94 GLN A C 1
ATOM 749 O O . GLN A 1 94 ? 10.906 7.471 -17.349 1.00 92.19 94 GLN A O 1
ATOM 754 N N . ALA A 1 95 ? 12.051 6.119 -15.983 1.00 91.88 95 ALA A N 1
ATOM 755 C CA . ALA A 1 95 ? 12.601 5.283 -17.054 1.00 91.88 95 ALA A CA 1
ATOM 756 C C . ALA A 1 95 ? 11.528 4.523 -17.858 1.00 91.88 95 ALA A C 1
ATOM 758 O O . ALA A 1 95 ? 11.777 4.128 -18.995 1.00 91.88 95 ALA A O 1
ATOM 759 N N . CYS A 1 96 ? 10.347 4.302 -17.275 1.00 92.75 96 CYS A N 1
ATOM 760 C CA . CYS A 1 96 ? 9.196 3.693 -17.942 1.00 92.75 96 CYS A CA 1
ATOM 761 C C . CYS A 1 96 ? 8.248 4.726 -18.574 1.00 92.75 96 CYS A C 1
ATOM 763 O O . CYS A 1 96 ? 7.181 4.330 -19.037 1.00 92.75 96 CYS A O 1
ATOM 765 N N . ASN A 1 97 ? 8.613 6.014 -18.593 1.00 92.38 97 ASN A N 1
ATOM 766 C CA . ASN A 1 97 ? 7.791 7.114 -19.100 1.00 92.38 97 ASN A CA 1
ATOM 767 C C . ASN A 1 97 ? 6.439 7.269 -18.377 1.00 92.38 97 ASN A C 1
ATOM 769 O O . ASN A 1 97 ? 5.405 7.491 -19.002 1.00 92.38 97 ASN A O 1
ATOM 773 N N . PHE A 1 98 ? 6.432 7.100 -17.053 1.00 94.62 98 PHE A N 1
ATOM 774 C CA . PHE A 1 98 ? 5.263 7.431 -16.240 1.00 94.62 98 PHE A CA 1
ATOM 775 C C . PHE A 1 98 ? 5.167 8.946 -16.059 1.00 94.62 98 PHE A C 1
ATOM 777 O O . PHE A 1 98 ? 6.169 9.612 -15.795 1.00 94.62 98 PHE A O 1
ATOM 784 N N . MET A 1 99 ? 3.944 9.466 -16.094 1.00 93.69 99 MET A N 1
ATOM 785 C CA . MET A 1 99 ? 3.642 10.816 -15.639 1.00 93.69 99 MET A CA 1
ATOM 786 C C . MET A 1 99 ? 3.835 10.923 -14.134 1.00 93.69 99 MET A C 1
ATOM 788 O O . MET A 1 99 ? 3.418 10.039 -13.382 1.00 93.69 99 MET A O 1
ATOM 792 N N . PHE A 1 100 ? 4.412 12.032 -13.691 1.00 93.31 100 PHE A N 1
ATOM 793 C CA . PHE A 1 100 ? 4.493 12.367 -12.281 1.00 93.31 100 PHE A CA 1
ATOM 794 C C . PHE A 1 100 ? 3.290 13.226 -11.877 1.00 93.31 100 PHE A C 1
ATOM 796 O O . PHE A 1 100 ? 3.055 14.271 -12.473 1.00 93.31 100 PHE A O 1
ATOM 803 N N . LEU A 1 101 ? 2.520 12.775 -10.884 1.00 91.75 101 LEU A N 1
ATOM 804 C CA . LEU A 1 101 ? 1.283 13.434 -10.442 1.00 91.75 101 LEU A CA 1
ATOM 805 C C . LEU A 1 101 ? 1.469 14.357 -9.230 1.00 91.75 101 LEU A C 1
ATOM 807 O O . LEU A 1 101 ? 0.505 14.998 -8.819 1.00 91.75 101 LEU A O 1
ATOM 811 N N . GLY A 1 102 ? 2.654 14.378 -8.615 1.00 90.69 102 GLY A N 1
ATOM 812 C CA . GLY A 1 102 ? 2.941 15.170 -7.416 1.00 90.69 102 GLY A CA 1
ATOM 813 C C . GLY A 1 102 ? 3.364 14.338 -6.203 1.00 90.69 102 GLY A C 1
ATOM 814 O O . GLY A 1 102 ? 3.403 13.101 -6.247 1.00 90.69 102 GLY A O 1
ATOM 815 N N . HIS A 1 103 ? 3.710 15.043 -5.124 1.00 86.38 103 HIS A N 1
ATOM 816 C CA . HIS A 1 103 ? 4.232 14.468 -3.879 1.00 86.38 103 HIS A CA 1
ATOM 817 C C . HIS A 1 103 ? 3.198 14.403 -2.746 1.00 86.38 103 HIS A C 1
ATOM 819 O O . HIS A 1 103 ? 3.468 13.788 -1.728 1.00 86.38 103 HIS A O 1
ATOM 825 N N . ASP A 1 104 ? 1.986 14.925 -2.916 1.00 84.19 104 ASP A N 1
ATOM 826 C CA . ASP A 1 104 ? 1.028 15.091 -1.808 1.00 84.19 104 ASP A CA 1
ATOM 827 C C . ASP A 1 104 ? 0.214 13.826 -1.483 1.00 84.19 104 ASP A C 1
ATOM 829 O O . ASP A 1 104 ? -0.941 13.884 -1.061 1.00 84.19 104 ASP A O 1
ATOM 833 N N . TYR A 1 105 ? 0.797 12.648 -1.714 1.00 84.88 105 TYR A N 1
ATOM 834 C CA . TYR A 1 105 ? 0.119 11.369 -1.549 1.00 84.88 105 TYR A CA 1
ATOM 835 C C . TYR A 1 105 ? 0.715 10.547 -0.409 1.00 84.88 105 TYR A C 1
ATOM 837 O O . TYR A 1 105 ? 1.902 10.609 -0.107 1.00 84.88 105 TYR A O 1
ATOM 845 N N . GLY A 1 106 ? -0.114 9.686 0.179 1.00 82.56 106 GLY A N 1
ATOM 846 C CA . GLY A 1 106 ? 0.285 8.803 1.271 1.00 82.56 106 GLY A CA 1
ATOM 847 C C . GLY A 1 106 ? -0.281 9.249 2.612 1.00 82.56 106 GLY A C 1
ATOM 848 O O . GLY A 1 106 ? -1.221 10.035 2.680 1.00 82.56 106 GLY A O 1
ATOM 849 N N . THR A 1 107 ? 0.247 8.663 3.681 1.00 83.75 107 THR A N 1
ATOM 850 C CA . THR A 1 107 ? -0.152 8.999 5.047 1.00 83.75 107 THR A CA 1
ATOM 851 C C . THR A 1 107 ? 0.726 10.130 5.559 1.00 83.75 107 THR A C 1
ATOM 853 O O . THR A 1 107 ? 1.938 10.061 5.404 1.00 83.75 107 THR A O 1
ATOM 856 N N . THR A 1 108 ? 0.118 11.135 6.185 1.00 86.25 108 THR A N 1
ATOM 857 C CA . THR A 1 108 ? 0.825 12.288 6.763 1.00 86.25 108 THR A CA 1
ATOM 858 C C . THR A 1 108 ? 1.420 11.982 8.132 1.00 86.25 108 THR A C 1
ATOM 860 O O . THR A 1 108 ? 2.481 12.492 8.465 1.00 86.25 108 THR A O 1
ATOM 863 N N . VAL A 1 109 ? 0.747 11.142 8.920 1.00 90.81 109 VAL A N 1
ATOM 864 C CA . VAL A 1 109 ? 1.079 10.887 10.324 1.00 90.81 109 VAL A CA 1
ATOM 865 C C . VAL A 1 109 ? 1.262 9.395 10.585 1.00 90.81 109 VAL A C 1
ATOM 867 O O . VAL A 1 109 ? 0.416 8.575 10.213 1.00 90.81 109 VAL A O 1
ATOM 870 N N . LEU A 1 110 ? 2.361 9.050 11.247 1.00 91.88 110 LEU A N 1
ATOM 871 C CA . LEU A 1 110 ? 2.635 7.718 11.767 1.00 91.88 110 LEU A CA 1
ATOM 872 C C . LEU A 1 110 ? 2.624 7.738 13.292 1.00 91.88 110 LEU A C 1
ATOM 874 O O . LEU A 1 110 ? 3.053 8.705 13.918 1.00 91.88 110 LEU A O 1
ATOM 878 N N . TYR A 1 111 ? 2.161 6.633 13.856 1.00 93.56 111 TYR A N 1
ATOM 879 C CA . TYR A 1 111 ? 2.093 6.379 15.284 1.00 93.56 111 TYR A CA 1
ATOM 880 C C . TYR A 1 111 ? 3.034 5.231 15.636 1.00 93.56 111 TYR A C 1
ATOM 882 O O . TYR A 1 111 ? 3.201 4.298 14.846 1.00 93.56 111 TYR A O 1
ATOM 890 N N . CYS A 1 112 ? 3.632 5.303 16.816 1.00 93.56 112 CYS A N 1
ATOM 891 C CA . CYS A 1 112 ? 4.424 4.237 17.407 1.00 93.56 112 CYS A CA 1
ATOM 892 C C . CYS A 1 112 ? 3.933 3.993 18.835 1.00 93.56 112 CYS A C 1
ATOM 894 O O . CYS A 1 112 ? 3.743 4.938 19.604 1.00 93.56 112 CYS A O 1
ATOM 896 N N . ASP A 1 113 ? 3.707 2.729 19.177 1.00 92.12 113 ASP A N 1
ATOM 897 C CA . ASP A 1 113 ? 3.363 2.345 20.543 1.00 92.12 113 ASP A CA 1
ATOM 898 C C . ASP A 1 113 ? 4.658 2.289 21.374 1.00 92.12 113 ASP A C 1
ATOM 900 O O . ASP A 1 113 ? 5.578 1.570 20.978 1.00 92.12 113 ASP A O 1
ATOM 904 N N . PRO A 1 114 ? 4.769 2.993 22.517 1.00 90.81 114 PRO A N 1
ATOM 905 C CA . PRO A 1 114 ? 5.955 2.923 23.374 1.00 90.81 114 PRO A CA 1
ATOM 906 C C . PRO A 1 114 ? 6.312 1.500 23.827 1.00 90.81 114 PRO A C 1
ATOM 908 O O . PRO A 1 114 ? 7.478 1.207 24.075 1.00 90.81 114 PRO A O 1
ATOM 911 N N . GLU A 1 115 ? 5.324 0.603 23.912 1.00 88.88 115 GLU A N 1
ATOM 912 C CA . GLU A 1 115 ? 5.538 -0.811 24.249 1.00 88.88 115 GLU A CA 1
ATOM 913 C C . GLU A 1 115 ? 6.148 -1.616 23.085 1.00 88.88 115 GLU A C 1
ATOM 915 O O . GLU A 1 115 ? 6.647 -2.725 23.284 1.00 88.88 115 GLU A O 1
ATOM 920 N N . ARG A 1 116 ? 6.098 -1.078 21.859 1.00 87.62 116 ARG A N 1
ATOM 921 C CA . ARG A 1 116 ? 6.609 -1.690 20.623 1.00 87.62 116 ARG A CA 1
ATOM 922 C C . ARG A 1 116 ? 7.356 -0.647 19.784 1.00 87.62 116 ARG A C 1
ATOM 924 O O . ARG A 1 116 ? 6.890 -0.279 18.703 1.00 87.62 116 ARG A O 1
ATOM 931 N N . PRO A 1 117 ? 8.530 -0.191 20.250 1.00 87.31 117 PRO A N 1
ATOM 932 C CA . PRO A 1 117 ? 9.232 0.950 19.661 1.00 87.31 117 PRO A CA 1
ATOM 933 C C . PRO A 1 117 ? 9.676 0.734 18.203 1.00 87.31 117 PRO A C 1
ATOM 935 O O . PRO A 1 117 ? 9.909 1.702 17.477 1.00 87.31 117 PRO A O 1
ATOM 938 N N . ASP A 1 118 ? 9.774 -0.522 17.759 1.00 87.62 118 ASP A N 1
ATOM 939 C CA . ASP A 1 118 ? 10.231 -0.888 16.415 1.00 87.62 118 ASP A CA 1
ATOM 940 C C . ASP A 1 118 ? 9.122 -0.831 15.345 1.00 87.62 118 ASP A C 1
ATOM 942 O O . ASP A 1 118 ? 9.408 -0.911 14.146 1.00 87.62 118 ASP A O 1
ATOM 946 N N . GLU A 1 119 ? 7.851 -0.688 15.739 1.00 87.81 119 GLU A N 1
ATOM 947 C CA . GLU A 1 119 ? 6.705 -0.770 14.829 1.00 87.81 119 GLU A CA 1
ATOM 948 C C . GLU A 1 119 ? 6.001 0.581 14.655 1.00 87.81 119 GLU A C 1
ATOM 950 O O . GLU A 1 119 ? 5.193 1.008 15.478 1.00 87.81 119 GLU A O 1
ATOM 955 N N . TRP A 1 120 ? 6.235 1.220 13.507 1.00 89.75 120 TRP A N 1
ATOM 956 C CA . TRP A 1 120 ? 5.478 2.399 13.083 1.00 89.75 120 TRP A CA 1
ATOM 957 C C . TRP A 1 120 ? 4.253 1.991 12.269 1.00 89.75 120 TRP A C 1
ATOM 959 O O . TRP A 1 120 ? 4.350 1.240 11.293 1.00 89.75 120 TRP A O 1
ATOM 969 N N . PHE A 1 121 ? 3.091 2.529 12.622 1.00 90.50 121 PHE A N 1
ATOM 970 C CA . PHE A 1 121 ? 1.835 2.234 11.949 1.00 90.50 121 PHE A CA 1
ATOM 971 C C . PHE A 1 121 ? 1.030 3.492 11.633 1.00 90.50 121 PHE A C 1
ATOM 973 O O . PHE A 1 121 ? 1.260 4.585 12.134 1.00 90.50 121 PHE A O 1
ATOM 980 N N . THR A 1 122 ? 0.066 3.328 10.734 1.00 90.19 122 THR A N 1
ATOM 981 C CA . THR A 1 122 ? -0.862 4.400 10.355 1.00 90.19 122 THR A CA 1
ATOM 982 C C . THR A 1 122 ? -2.112 4.344 11.222 1.00 90.19 122 THR A C 1
ATOM 984 O O . THR A 1 122 ? -2.452 3.295 11.768 1.00 90.19 122 THR A O 1
ATOM 987 N N . ASP A 1 123 ? -2.879 5.428 11.232 1.00 89.12 123 ASP A N 1
ATOM 988 C CA . ASP A 1 123 ? -4.179 5.518 11.906 1.00 89.12 123 ASP A CA 1
ATOM 989 C C . ASP A 1 123 ? -5.167 4.388 11.529 1.00 89.12 123 ASP A C 1
ATOM 991 O O . ASP A 1 123 ? -6.034 3.995 12.305 1.00 89.12 123 ASP A O 1
ATOM 995 N N . ARG A 1 124 ? -5.007 3.787 10.340 1.00 86.56 124 ARG A N 1
ATOM 996 C CA . ARG A 1 124 ? -5.785 2.611 9.922 1.00 86.56 124 ARG A CA 1
ATOM 997 C C . ARG A 1 124 ? -5.588 1.408 10.852 1.00 86.56 124 ARG A C 1
ATOM 999 O O . ARG A 1 124 ? -6.507 0.606 10.972 1.00 86.56 124 ARG A O 1
ATOM 1006 N N . HIS A 1 125 ? -4.406 1.245 11.446 1.00 89.06 125 HIS A N 1
ATOM 1007 C CA . HIS A 1 125 ? -4.121 0.134 12.355 1.00 89.06 125 HIS A CA 1
ATOM 1008 C C . HIS A 1 125 ? -4.942 0.249 13.642 1.00 89.06 125 HIS A C 1
ATOM 1010 O O . HIS A 1 125 ? -5.552 -0.731 14.060 1.00 89.06 125 HIS A O 1
ATOM 1016 N N . VAL A 1 126 ? -5.027 1.463 14.194 1.00 90.31 126 VAL A N 1
ATOM 1017 C CA . VAL A 1 126 ? -5.843 1.793 15.373 1.00 90.31 126 VAL A CA 1
ATOM 1018 C C . VAL A 1 126 ? -7.321 1.491 15.112 1.00 90.31 126 VAL A C 1
ATOM 1020 O O . VAL A 1 126 ? -8.019 0.943 15.956 1.00 90.31 126 VAL A O 1
ATOM 1023 N N . ARG A 1 127 ? -7.780 1.760 13.886 1.00 89.25 127 ARG A N 1
ATOM 1024 C CA . ARG A 1 127 ? -9.170 1.551 13.452 1.00 89.25 127 ARG A CA 1
ATOM 1025 C C . ARG A 1 127 ? -9.442 0.172 12.844 1.00 89.25 127 ARG A C 1
ATOM 1027 O O . ARG A 1 127 ? -10.460 -0.030 12.178 1.00 89.25 127 ARG A O 1
ATOM 1034 N N . HIS A 1 128 ? -8.530 -0.784 13.007 1.00 89.81 128 HIS A N 1
ATOM 1035 C CA . HIS A 1 128 ? -8.697 -2.127 12.458 1.00 89.81 128 HIS A CA 1
ATOM 1036 C C . HIS A 1 128 ? -9.568 -3.002 13.373 1.00 89.81 128 HIS A C 1
ATOM 1038 O O . HIS A 1 128 ? -9.520 -2.868 14.594 1.00 89.81 128 HIS A O 1
ATOM 1044 N N . ARG A 1 129 ? -10.306 -3.972 12.804 1.00 90.88 129 ARG A N 1
ATOM 1045 C CA . ARG A 1 129 ? -11.125 -4.951 13.560 1.00 90.88 129 ARG A CA 1
ATOM 1046 C C . ARG A 1 129 ? -10.401 -5.514 14.788 1.00 90.88 129 ARG A C 1
ATOM 1048 O O . ARG A 1 129 ? -10.963 -5.557 15.874 1.00 90.88 129 ARG A O 1
ATOM 1055 N N . THR A 1 130 ? -9.156 -5.951 14.607 1.00 90.62 130 THR A N 1
ATOM 1056 C CA . THR A 1 130 ? -8.363 -6.589 15.669 1.00 90.62 130 THR A CA 1
ATOM 1057 C C . THR A 1 130 ? -7.974 -5.625 16.787 1.00 90.62 130 THR A C 1
ATOM 1059 O O . THR A 1 130 ? -7.751 -6.074 17.904 1.00 90.62 130 THR A O 1
ATOM 1062 N N . ALA A 1 131 ? -7.876 -4.323 16.507 1.00 92.06 131 ALA A N 1
ATOM 1063 C CA . ALA A 1 131 ? -7.645 -3.312 17.534 1.00 92.06 131 ALA A CA 1
ATOM 1064 C C . ALA A 1 131 ? -8.917 -3.107 18.368 1.00 92.06 131 ALA A C 1
ATOM 1066 O O . ALA A 1 131 ? -8.871 -3.227 19.588 1.00 92.06 131 ALA A O 1
ATOM 1067 N N . TYR A 1 132 ? -10.081 -2.970 17.725 1.00 93.62 132 TYR A N 1
ATOM 1068 C CA . TYR A 1 132 ? -11.354 -2.864 18.448 1.00 93.62 132 TYR A CA 1
ATOM 1069 C C . TYR A 1 132 ? -11.720 -4.112 19.253 1.00 93.62 132 TYR A C 1
ATOM 1071 O O . TYR A 1 132 ? -12.333 -3.984 20.307 1.00 93.62 132 TYR A O 1
ATOM 1079 N N . GLN A 1 133 ? -11.320 -5.306 18.811 1.00 93.31 133 GLN A N 1
ATOM 1080 C CA . GLN A 1 133 ? -11.458 -6.521 19.620 1.00 93.31 133 GLN A CA 1
ATOM 1081 C C . GLN A 1 133 ? -10.672 -6.427 20.933 1.00 93.31 133 GLN A C 1
ATOM 1083 O O . GLN A 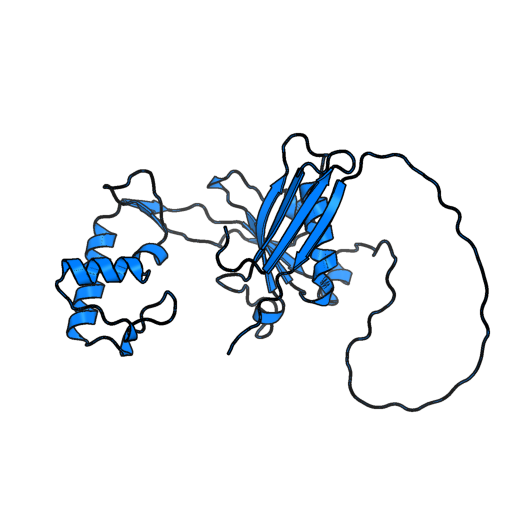1 133 ? -11.179 -6.849 21.970 1.00 93.31 133 GLN A O 1
ATOM 1088 N N . LYS A 1 134 ? -9.470 -5.836 20.910 1.00 93.31 134 LYS A N 1
ATOM 1089 C CA . LYS A 1 134 ? -8.686 -5.584 22.127 1.00 93.31 134 LYS A CA 1
ATOM 1090 C C . LYS A 1 134 ? -9.358 -4.536 23.007 1.00 93.31 134 LYS A C 1
ATOM 1092 O O . LYS A 1 134 ? -9.560 -4.794 24.185 1.00 93.31 134 LYS A O 1
ATOM 1097 N N . TYR A 1 135 ? -9.803 -3.420 22.425 1.00 94.62 135 TYR A N 1
ATOM 1098 C CA . TYR A 1 135 ? -10.514 -2.372 23.168 1.00 94.62 135 TYR A CA 1
ATOM 1099 C C . TYR A 1 135 ? -11.791 -2.899 23.834 1.00 94.62 135 TYR A C 1
ATOM 1101 O O . TYR A 1 135 ? -12.079 -2.557 24.978 1.00 94.62 135 TYR A O 1
ATOM 1109 N N . ALA A 1 136 ? -12.543 -3.761 23.142 1.00 94.50 136 ALA A N 1
ATOM 1110 C CA . ALA A 1 136 ? -13.725 -4.413 23.693 1.00 94.50 136 ALA A CA 1
ATOM 1111 C C . ALA A 1 136 ? -13.364 -5.349 24.854 1.00 94.50 136 ALA A C 1
ATOM 1113 O O . ALA A 1 136 ? -14.007 -5.281 25.898 1.00 94.50 136 ALA A O 1
ATOM 1114 N N . ALA A 1 137 ? -12.321 -6.171 24.700 1.00 95.31 137 ALA A N 1
ATOM 1115 C CA . ALA A 1 137 ? -11.858 -7.081 25.746 1.00 95.31 137 ALA A CA 1
ATOM 1116 C C . ALA A 1 137 ? -11.383 -6.328 27.002 1.00 95.31 137 ALA A C 1
ATOM 1118 O O . ALA A 1 137 ? -11.783 -6.678 28.109 1.00 95.31 137 ALA A O 1
ATOM 1119 N N . GLU A 1 138 ? -10.601 -5.259 26.836 1.00 93.56 138 GLU A N 1
ATOM 1120 C CA . GLU A 1 138 ? -10.139 -4.393 27.931 1.00 93.56 138 GLU A CA 1
ATOM 1121 C C . GLU A 1 138 ? -11.292 -3.675 28.645 1.00 93.56 138 GLU A C 1
ATOM 1123 O O . GLU A 1 138 ? -11.234 -3.443 29.850 1.00 93.56 138 GLU A O 1
ATOM 1128 N N . ALA A 1 139 ? -12.350 -3.326 27.910 1.00 92.81 139 ALA A N 1
ATOM 1129 C CA . ALA A 1 139 ? -13.545 -2.692 28.457 1.00 92.81 139 ALA A CA 1
ATOM 1130 C C . ALA A 1 139 ? -14.585 -3.692 29.003 1.00 92.81 139 ALA A C 1
ATOM 1132 O O . ALA A 1 139 ? -15.639 -3.263 29.473 1.00 92.81 139 ALA A O 1
ATOM 1133 N N . GLY A 1 140 ? -14.333 -5.005 28.917 1.00 93.44 140 GLY A N 1
ATOM 1134 C CA . GLY A 1 140 ? -15.287 -6.045 29.321 1.00 93.44 140 GLY A CA 1
ATOM 1135 C C . GLY A 1 140 ? -16.551 -6.115 28.451 1.00 93.44 140 GLY A C 1
ATOM 1136 O O . GLY A 1 140 ? -17.586 -6.604 28.900 1.00 93.44 140 GLY A O 1
ATOM 1137 N N . ILE A 1 141 ? -16.498 -5.609 27.216 1.00 93.38 141 ILE A N 1
ATOM 1138 C CA . ILE A 1 141 ? -17.629 -5.588 26.283 1.00 93.38 141 ILE A CA 1
ATOM 1139 C C . ILE A 1 141 ? -17.682 -6.920 25.516 1.00 93.38 141 ILE A C 1
ATOM 1141 O O . ILE A 1 141 ? -16.687 -7.301 24.892 1.00 93.38 141 ILE A O 1
ATOM 1145 N N . PRO A 1 142 ? -18.836 -7.616 25.474 1.00 93.12 142 PRO A N 1
ATOM 1146 C CA . PRO A 1 142 ? -18.978 -8.833 24.684 1.00 93.12 142 PRO A CA 1
ATOM 1147 C C . PRO A 1 142 ? -18.929 -8.500 23.188 1.00 93.12 142 PRO A C 1
ATOM 1149 O O . PRO A 1 142 ? -19.820 -7.836 22.653 1.00 93.12 142 PRO A O 1
ATOM 1152 N N . TRP A 1 143 ? -17.880 -8.964 22.509 1.00 92.94 143 TRP A N 1
ATOM 1153 C CA . TRP A 1 143 ? -17.704 -8.764 21.073 1.00 92.94 143 TRP A CA 1
ATOM 1154 C C . TRP A 1 143 ? -18.747 -9.541 20.264 1.00 92.94 143 TRP A C 1
ATOM 1156 O O . TRP A 1 143 ? -18.961 -10.729 20.504 1.00 92.94 143 TRP A O 1
ATOM 1166 N N . LYS A 1 144 ? -19.349 -8.895 19.258 1.00 92.44 144 LYS A N 1
ATOM 1167 C CA . LYS A 1 144 ? -20.238 -9.549 18.289 1.00 92.44 144 LYS A CA 1
ATOM 1168 C C . LYS A 1 144 ? -19.687 -9.396 16.878 1.00 92.44 144 LYS A C 1
ATOM 1170 O O . LYS A 1 144 ? -19.415 -8.284 16.434 1.00 92.44 144 LYS A O 1
ATOM 1175 N N . ASP A 1 145 ? -19.573 -10.502 16.147 1.00 89.81 145 ASP A N 1
ATOM 1176 C CA . ASP A 1 145 ? -19.064 -10.479 14.768 1.00 89.81 145 ASP A CA 1
ATOM 1177 C C . ASP A 1 145 ? -20.003 -9.759 13.786 1.00 89.81 145 ASP A C 1
ATOM 1179 O O . ASP A 1 145 ? -19.551 -9.259 12.759 1.00 89.81 145 ASP A O 1
ATOM 1183 N N . GLU A 1 146 ? -21.281 -9.606 14.140 1.00 92.81 146 GLU A N 1
ATOM 1184 C CA . GLU A 1 146 ? -22.267 -8.821 13.385 1.00 92.81 146 GLU A CA 1
ATOM 1185 C C . GLU A 1 146 ? -21.869 -7.345 13.230 1.00 92.81 146 GLU A C 1
ATOM 1187 O O . GLU A 1 146 ? -22.259 -6.694 12.259 1.00 92.81 146 GLU A O 1
ATOM 1192 N N . TRP A 1 147 ? -21.063 -6.812 14.156 1.00 92.19 147 TRP A N 1
ATOM 1193 C CA . TRP A 1 147 ? -20.583 -5.427 14.142 1.00 92.19 147 TRP A CA 1
ATOM 1194 C C . TRP A 1 147 ? -19.563 -5.138 13.038 1.00 92.19 147 TRP A C 1
ATOM 1196 O O . TRP A 1 147 ? -19.160 -3.989 12.858 1.00 92.19 147 TRP A O 1
ATOM 1206 N N . VAL A 1 148 ? -19.109 -6.159 12.311 1.00 90.94 148 VAL A N 1
ATOM 1207 C CA . VAL A 1 148 ? -17.993 -6.055 11.372 1.00 90.94 148 VAL A CA 1
ATOM 1208 C C . VAL A 1 148 ? -18.442 -6.387 9.957 1.00 90.94 148 VAL A C 1
ATOM 1210 O O . VAL A 1 148 ? -19.207 -7.317 9.720 1.00 90.94 148 VAL A O 1
ATOM 1213 N N . GLU A 1 149 ? -17.880 -5.663 8.997 1.00 87.81 149 GLU A N 1
ATOM 1214 C CA . GLU A 1 149 ? -17.905 -6.022 7.586 1.00 87.81 149 GLU A CA 1
ATOM 1215 C C . GLU A 1 149 ? -16.466 -6.050 7.051 1.00 87.81 149 GLU A C 1
ATOM 1217 O O . GLU A 1 149 ? -15.771 -5.031 6.955 1.00 87.81 149 GLU A O 1
ATOM 1222 N N . GLY A 1 150 ? -15.967 -7.259 6.775 1.00 82.38 150 GLY A N 1
ATOM 1223 C CA . GLY A 1 150 ? -14.569 -7.489 6.408 1.00 82.38 150 GLY A CA 1
ATOM 1224 C C . GLY A 1 150 ? -13.591 -7.028 7.497 1.00 82.38 150 GLY A C 1
ATOM 1225 O O . GLY A 1 150 ? -13.452 -7.666 8.539 1.00 82.38 150 GLY A O 1
ATOM 1226 N N . HIS A 1 151 ? -12.889 -5.921 7.239 1.00 77.88 151 HIS A N 1
ATOM 1227 C CA . HIS A 1 151 ? -11.905 -5.327 8.158 1.00 77.88 151 HIS A CA 1
ATOM 1228 C C . HIS A 1 151 ? -12.409 -4.066 8.875 1.00 77.88 151 HIS A C 1
ATOM 1230 O O . HIS A 1 151 ? -11.662 -3.479 9.661 1.00 77.88 151 HIS A O 1
ATOM 1236 N N . ARG A 1 152 ? -13.642 -3.630 8.590 1.00 82.62 152 ARG A N 1
ATOM 1237 C CA . ARG A 1 152 ? -14.215 -2.370 9.069 1.00 82.62 152 ARG A CA 1
ATOM 1238 C C . ARG A 1 152 ? -15.343 -2.635 10.065 1.00 82.62 152 ARG A C 1
ATOM 1240 O O . ARG A 1 152 ? -16.110 -3.577 9.891 1.00 82.62 152 ARG A O 1
ATOM 1247 N N . LEU A 1 153 ? -15.461 -1.777 11.076 1.00 89.19 153 LEU A N 1
ATOM 1248 C CA . LEU A 1 153 ? -16.630 -1.745 11.956 1.00 89.19 153 LEU A CA 1
ATOM 1249 C C . LEU A 1 153 ? -17.787 -0.985 11.301 1.00 89.19 153 LEU A C 1
ATOM 1251 O O . LEU A 1 153 ? -17.602 0.105 10.751 1.00 89.19 153 LEU A O 1
ATOM 1255 N N . VAL A 1 154 ? -18.978 -1.561 11.415 1.00 92.12 154 VAL A N 1
ATOM 1256 C CA . VAL A 1 154 ? -20.256 -0.958 11.038 1.00 92.12 154 VAL A CA 1
ATOM 1257 C C . VAL A 1 154 ? -20.867 -0.379 12.311 1.00 92.12 154 VAL A C 1
ATOM 1259 O O . VAL A 1 154 ? -21.492 -1.093 13.096 1.00 92.12 154 VAL A O 1
ATOM 1262 N N . TRP A 1 155 ? -20.623 0.909 12.552 1.00 90.81 155 TRP A N 1
ATOM 1263 C CA . TRP A 1 155 ? -20.987 1.586 13.802 1.00 90.81 155 TRP A CA 1
ATOM 1264 C C . TRP A 1 155 ? -22.490 1.566 14.080 1.00 90.81 155 TRP A C 1
ATOM 1266 O O . TRP A 1 155 ? -22.894 1.556 15.237 1.00 90.81 155 TRP A O 1
ATOM 1276 N N . GLU A 1 156 ? -23.306 1.496 13.033 1.00 92.38 156 GLU A N 1
ATOM 1277 C CA . GLU A 1 156 ? -24.765 1.450 13.093 1.00 92.38 156 GLU A CA 1
ATOM 1278 C C . GLU A 1 156 ? -25.285 0.168 13.764 1.00 92.38 156 GLU A C 1
ATOM 1280 O O . GLU A 1 156 ? -26.379 0.158 14.320 1.00 92.38 156 GLU A O 1
ATOM 1285 N N . ARG A 1 157 ? -24.502 -0.919 13.730 1.00 92.62 157 ARG A N 1
ATOM 1286 C CA . ARG A 1 157 ? -24.857 -2.210 14.345 1.00 92.62 157 ARG A CA 1
ATOM 1287 C C . ARG A 1 157 ? -24.426 -2.309 15.808 1.00 92.62 157 ARG A C 1
ATOM 1289 O O . ARG A 1 157 ? -24.790 -3.263 16.497 1.00 92.62 157 ARG A O 1
ATOM 1296 N N . ILE A 1 158 ? -23.623 -1.357 16.279 1.00 93.00 158 ILE A N 1
ATOM 1297 C CA . ILE A 1 158 ? -23.070 -1.357 17.630 1.00 93.00 158 ILE A CA 1
ATOM 1298 C C . ILE A 1 158 ? -24.017 -0.566 18.535 1.00 93.00 158 ILE A C 1
ATOM 1300 O O . ILE A 1 158 ? -24.354 0.574 18.213 1.00 93.00 158 ILE A O 1
ATOM 1304 N N . PRO A 1 159 ? -24.422 -1.115 19.693 1.00 94.38 159 PRO A N 1
ATOM 1305 C CA . PRO A 1 159 ? -25.182 -0.354 20.675 1.00 94.38 159 PRO A CA 1
ATOM 1306 C C . PRO A 1 159 ? -24.469 0.963 21.035 1.00 94.38 159 PRO A C 1
ATOM 1308 O O . PRO A 1 159 ? -23.258 0.947 21.283 1.00 94.38 159 PRO A O 1
ATOM 1311 N N . PRO A 1 160 ? -25.183 2.100 21.122 1.00 92.81 160 PRO A N 1
ATOM 1312 C CA . PRO A 1 160 ? -24.566 3.423 21.249 1.00 92.81 160 PRO A CA 1
ATOM 1313 C C . PRO A 1 160 ? -23.681 3.565 22.497 1.00 92.81 160 PRO A C 1
ATOM 1315 O O . PRO A 1 160 ? -22.631 4.203 22.433 1.00 92.81 160 PRO A O 1
ATOM 1318 N N . GLY A 1 161 ? -24.042 2.907 23.605 1.00 93.00 161 GLY A N 1
ATOM 1319 C CA . GLY A 1 161 ? -23.213 2.869 24.814 1.00 93.00 161 GLY A CA 1
ATOM 1320 C C . GLY A 1 161 ? -21.855 2.194 24.590 1.00 93.00 161 GLY A C 1
ATOM 1321 O O . GLY A 1 161 ? -20.825 2.728 24.993 1.00 93.00 161 GLY A O 1
ATOM 1322 N N . PHE A 1 162 ? -21.824 1.063 23.880 1.00 93.19 162 PHE A N 1
ATOM 1323 C CA . PHE A 1 162 ? -20.572 0.375 23.547 1.00 93.19 162 PHE A CA 1
ATOM 1324 C C . PHE A 1 162 ? -19.761 1.146 22.508 1.00 93.19 162 PHE A C 1
ATOM 1326 O O . PHE A 1 162 ? -18.544 1.248 22.641 1.00 93.19 162 PHE A O 1
ATOM 1333 N N . ALA A 1 163 ? -20.422 1.746 21.515 1.00 93.50 163 ALA A N 1
ATOM 1334 C CA . ALA A 1 163 ? -19.756 2.562 20.506 1.00 93.50 163 ALA A CA 1
ATOM 1335 C C . ALA A 1 163 ? -18.995 3.745 21.133 1.00 93.50 163 ALA A C 1
ATOM 1337 O O . ALA A 1 163 ? -17.852 4.003 20.756 1.00 93.50 163 ALA A O 1
ATOM 1338 N N . ALA A 1 164 ? -19.593 4.427 22.117 1.00 94.38 164 ALA A N 1
ATOM 1339 C CA . ALA A 1 164 ? -18.942 5.521 22.838 1.00 94.38 164 ALA A CA 1
ATOM 1340 C C . ALA A 1 164 ? -17.700 5.050 23.615 1.00 94.38 164 ALA A C 1
ATOM 1342 O O . ALA A 1 164 ? -16.655 5.696 23.559 1.00 94.38 164 ALA A O 1
ATOM 1343 N N . ILE A 1 165 ? -17.785 3.897 24.287 1.00 94.50 165 ILE A N 1
ATOM 1344 C CA . ILE A 1 165 ? -16.655 3.328 25.036 1.00 94.50 165 ILE A CA 1
ATOM 1345 C C . ILE A 1 165 ? -15.510 2.936 24.092 1.00 94.50 165 ILE A C 1
ATOM 1347 O O . ILE A 1 165 ? -14.355 3.244 24.380 1.00 94.50 165 ILE A O 1
ATOM 1351 N N . LEU A 1 166 ? -15.818 2.301 22.956 1.00 94.25 166 LEU A N 1
ATOM 1352 C CA . LEU A 1 166 ? -14.813 1.900 21.967 1.00 94.25 166 LEU A CA 1
ATOM 1353 C C . LEU A 1 166 ? -14.096 3.104 21.348 1.00 94.25 166 LEU A C 1
ATOM 1355 O O . LEU A 1 166 ? -12.878 3.063 21.200 1.00 94.25 166 LEU A O 1
ATOM 1359 N N . LYS A 1 167 ? -14.824 4.183 21.030 1.00 94.12 167 LYS A N 1
ATOM 1360 C CA . LYS A 1 167 ? -14.222 5.432 20.535 1.00 94.12 167 LYS A CA 1
ATOM 1361 C C . LYS A 1 167 ? -13.322 6.090 21.576 1.00 94.12 167 LYS A C 1
ATOM 1363 O O . LYS A 1 167 ? -12.217 6.506 21.251 1.00 94.12 167 LYS A O 1
ATOM 1368 N N . ARG A 1 168 ? -13.752 6.115 22.841 1.00 95.38 168 ARG A N 1
ATOM 1369 C CA . ARG A 1 168 ? -12.920 6.627 23.935 1.00 95.38 168 ARG A CA 1
ATOM 1370 C C . ARG A 1 168 ? -11.628 5.816 24.080 1.00 95.38 168 ARG A C 1
ATOM 1372 O O . ARG A 1 168 ? -10.561 6.396 24.214 1.00 95.38 168 ARG A O 1
ATOM 1379 N N . LYS A 1 169 ? -11.703 4.484 23.993 1.00 94.56 169 LYS A N 1
ATOM 1380 C CA . LYS A 1 169 ? -10.523 3.603 24.037 1.00 94.56 169 LYS A CA 1
ATOM 1381 C C . LYS A 1 169 ? -9.575 3.806 22.855 1.00 94.56 169 LYS A C 1
ATOM 1383 O O . LYS A 1 169 ? -8.363 3.780 23.036 1.00 94.56 169 LYS A O 1
ATOM 1388 N N . GLU A 1 170 ? -10.117 4.035 21.663 1.00 94.25 170 GLU A N 1
ATOM 1389 C CA . GLU A 1 170 ? -9.336 4.417 20.483 1.00 94.25 170 GLU A CA 1
ATOM 1390 C C . GLU A 1 170 ? -8.554 5.721 20.724 1.00 94.25 170 GLU A C 1
ATOM 1392 O O . GLU A 1 170 ? -7.352 5.769 20.463 1.00 94.25 170 GLU A O 1
ATOM 1397 N N . GLU A 1 171 ? -9.203 6.755 21.264 1.00 93.69 171 GLU A N 1
ATOM 1398 C CA . GLU A 1 171 ? -8.569 8.040 21.595 1.00 93.69 171 GLU A CA 1
ATOM 1399 C C . GLU A 1 171 ? -7.528 7.910 22.722 1.00 93.69 171 GLU A C 1
ATOM 1401 O O . GLU A 1 171 ? -6.428 8.457 22.619 1.00 93.69 171 GLU A O 1
ATOM 1406 N N . GLU A 1 172 ? -7.827 7.132 23.767 1.00 93.94 172 GLU A N 1
ATOM 1407 C CA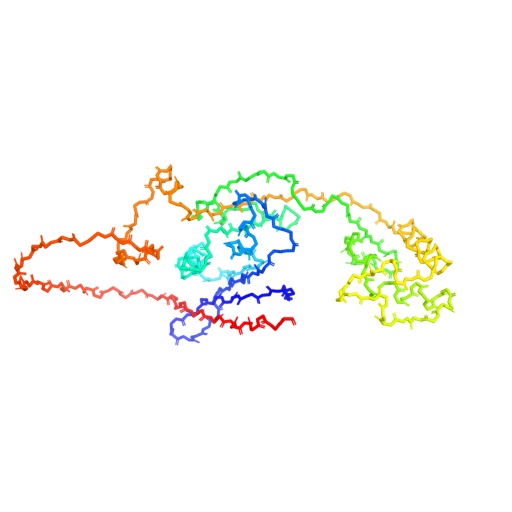 . GLU A 1 172 ? -6.882 6.791 24.841 1.00 93.94 172 GLU A CA 1
ATOM 1408 C C . GLU A 1 172 ? -5.632 6.102 24.269 1.00 93.94 172 GLU A C 1
ATOM 1410 O O . GLU A 1 172 ? -4.506 6.511 24.549 1.00 93.94 172 GLU A O 1
ATOM 1415 N N . TYR A 1 173 ? -5.807 5.097 23.407 1.00 92.81 173 TYR A N 1
ATOM 1416 C CA . TYR A 1 173 ? -4.688 4.390 22.785 1.00 92.81 173 TYR A CA 1
ATOM 1417 C C . TYR A 1 173 ? -3.861 5.312 21.886 1.00 92.81 173 TYR A C 1
ATOM 1419 O O . TYR A 1 173 ? -2.631 5.296 21.919 1.00 92.81 173 TYR A O 1
ATOM 1427 N N . LYS A 1 174 ? -4.533 6.146 21.091 1.00 92.06 174 LYS A N 1
ATOM 1428 C CA . LYS A 1 174 ? -3.880 7.069 20.166 1.00 92.06 174 LYS A CA 1
ATOM 1429 C C . LYS A 1 174 ? -3.100 8.164 20.891 1.00 92.06 174 LYS A C 1
ATOM 1431 O O . LYS A 1 174 ? -1.991 8.471 20.472 1.00 92.06 174 LYS A O 1
ATOM 1436 N N . SER A 1 175 ? -3.636 8.706 21.985 1.00 91.62 175 SER A N 1
ATOM 1437 C CA . SER A 1 175 ? -2.954 9.728 22.796 1.00 91.62 175 SER A CA 1
ATOM 1438 C C . SER A 1 175 ? -1.734 9.188 23.548 1.00 91.62 175 SER A C 1
ATOM 1440 O O . SER A 1 175 ? -0.803 9.938 23.828 1.00 91.62 175 SER A O 1
ATOM 1442 N N . ARG A 1 176 ? -1.700 7.879 23.820 1.00 93.44 176 ARG A N 1
ATOM 1443 C CA . ARG A 1 176 ? -0.526 7.181 24.360 1.00 93.44 176 ARG A CA 1
ATOM 1444 C C . ARG A 1 176 ? 0.602 7.009 23.335 1.00 93.44 176 ARG A C 1
ATOM 1446 O O . ARG A 1 176 ? 1.756 6.843 23.725 1.00 93.44 176 ARG A O 1
ATOM 1453 N N . CYS A 1 177 ? 0.283 6.991 22.042 1.00 93.38 177 CYS A N 1
ATOM 1454 C CA . CYS A 1 177 ? 1.260 6.726 20.991 1.00 93.38 177 CYS A CA 1
ATOM 1455 C C . CYS A 1 177 ? 2.163 7.935 20.724 1.00 93.38 177 CYS A C 1
ATOM 1457 O O . CYS A 1 177 ? 1.735 9.086 20.773 1.00 93.38 177 CYS A O 1
ATOM 1459 N N . ILE A 1 178 ? 3.412 7.659 20.352 1.00 93.25 178 ILE A N 1
ATOM 1460 C CA . ILE A 1 178 ? 4.341 8.672 19.849 1.00 93.25 178 ILE A CA 1
ATOM 1461 C C . ILE A 1 178 ? 3.974 8.975 18.397 1.00 93.25 178 ILE A C 1
ATOM 1463 O O . ILE A 1 178 ? 3.849 8.063 17.578 1.00 93.25 178 ILE A O 1
ATOM 1467 N N . GLU A 1 179 ? 3.826 10.256 18.075 1.00 94.31 179 GLU A N 1
ATOM 1468 C CA . GLU A 1 179 ? 3.480 10.732 16.739 1.00 94.31 179 GLU A CA 1
ATOM 1469 C C . GLU A 1 179 ? 4.714 11.231 15.971 1.00 94.31 179 GLU A C 1
ATOM 1471 O O . GLU A 1 179 ? 5.591 11.896 16.525 1.00 94.31 179 GLU A O 1
ATOM 1476 N N . ARG A 1 180 ? 4.766 10.942 14.666 1.00 92.38 180 ARG A N 1
ATOM 1477 C CA . ARG A 1 180 ? 5.734 11.531 13.733 1.00 92.38 180 ARG A CA 1
ATOM 1478 C C . ARG A 1 180 ? 5.081 11.847 12.392 1.00 92.38 180 ARG A C 1
ATOM 1480 O O . ARG A 1 180 ? 4.322 11.041 11.854 1.00 92.38 180 ARG A O 1
ATOM 1487 N N . THR A 1 181 ? 5.469 12.967 11.790 1.00 91.12 181 THR A N 1
ATOM 1488 C CA . THR A 1 181 ? 5.126 13.284 10.400 1.00 91.12 181 THR A CA 1
ATOM 1489 C C . THR A 1 181 ? 5.901 12.383 9.436 1.00 91.12 181 THR A C 1
ATOM 1491 O O . THR A 1 181 ? 7.125 12.269 9.518 1.00 91.12 181 THR A O 1
ATOM 1494 N N . ALA A 1 182 ? 5.194 11.735 8.515 1.00 87.69 182 ALA A N 1
ATOM 1495 C CA . ALA A 1 182 ? 5.780 10.921 7.458 1.00 87.69 182 ALA A CA 1
ATOM 1496 C C . ALA A 1 182 ? 6.092 11.753 6.214 1.00 87.69 182 ALA A C 1
ATOM 1498 O O . ALA A 1 182 ? 5.395 12.720 5.896 1.00 87.69 182 ALA A O 1
ATOM 1499 N N . ALA A 1 183 ? 7.132 11.347 5.486 1.00 87.50 183 ALA A N 1
ATOM 1500 C CA . ALA A 1 183 ? 7.492 12.014 4.246 1.00 87.50 183 ALA A CA 1
ATOM 1501 C C . ALA A 1 183 ? 6.421 11.786 3.151 1.00 87.50 183 ALA A C 1
ATOM 1503 O O . ALA A 1 183 ? 5.985 10.646 2.941 1.00 87.50 183 ALA A O 1
ATOM 1504 N N . PRO A 1 184 ? 6.024 12.842 2.416 1.00 87.88 184 PRO A N 1
ATOM 1505 C CA . PRO A 1 184 ? 5.080 12.736 1.308 1.00 87.88 184 PRO A CA 1
ATOM 1506 C C . PRO A 1 184 ? 5.576 11.783 0.210 1.00 87.88 184 PRO A C 1
ATOM 1508 O O . PRO A 1 184 ? 6.743 11.821 -0.182 1.00 87.88 184 PRO A O 1
ATOM 1511 N N . LYS A 1 185 ? 4.696 10.935 -0.331 1.00 90.38 185 LYS A N 1
ATOM 1512 C CA . LYS A 1 185 ? 5.049 9.959 -1.374 1.00 90.38 185 LYS A CA 1
ATOM 1513 C C . LYS A 1 185 ? 4.794 10.524 -2.762 1.00 90.38 185 LYS A C 1
ATOM 1515 O O . LYS A 1 185 ? 3.735 11.073 -3.053 1.00 90.38 185 LYS A O 1
ATOM 1520 N N . GLY A 1 186 ? 5.750 10.304 -3.660 1.00 91.75 186 GLY A N 1
ATOM 1521 C CA . GLY A 1 186 ? 5.580 10.632 -5.073 1.00 91.75 186 GLY A CA 1
ATOM 1522 C C . GLY A 1 186 ? 4.615 9.657 -5.739 1.00 91.75 186 GLY A C 1
ATOM 1523 O O . GLY A 1 186 ? 4.787 8.445 -5.604 1.00 91.75 186 GLY A O 1
ATOM 1524 N N . LYS A 1 187 ? 3.615 10.157 -6.467 1.00 93.81 187 LYS A N 1
ATOM 1525 C CA . LYS A 1 187 ? 2.681 9.320 -7.232 1.00 93.81 187 LYS A CA 1
ATOM 1526 C C . LYS A 1 187 ? 2.956 9.426 -8.724 1.00 93.81 187 LYS A C 1
ATOM 1528 O O . LYS A 1 187 ? 3.149 10.513 -9.261 1.00 93.81 187 LYS A O 1
ATOM 1533 N N . TYR A 1 188 ? 2.920 8.281 -9.391 1.00 94.81 188 TYR A N 1
ATOM 1534 C CA . TYR A 1 188 ? 3.197 8.141 -10.811 1.00 94.81 188 TYR A CA 1
ATOM 1535 C C . TYR A 1 188 ? 2.052 7.416 -11.505 1.00 94.81 188 TYR A C 1
ATOM 1537 O O . TYR A 1 188 ? 1.475 6.488 -10.935 1.00 94.81 188 TYR A O 1
ATOM 1545 N N . ALA A 1 189 ? 1.755 7.808 -12.739 1.00 94.69 189 ALA A N 1
ATOM 1546 C CA . ALA A 1 189 ? 0.714 7.204 -13.555 1.00 94.69 189 ALA A CA 1
ATOM 1547 C C . ALA A 1 189 ? 1.234 6.826 -14.938 1.00 94.69 189 ALA A C 1
ATOM 1549 O O . ALA A 1 189 ? 1.959 7.582 -15.579 1.00 94.69 189 ALA A O 1
ATOM 1550 N N . TYR A 1 190 ? 0.829 5.654 -15.403 1.00 94.00 190 TYR A N 1
ATOM 1551 C CA . TYR A 1 190 ? 1.034 5.203 -16.767 1.00 94.00 190 TYR A CA 1
ATOM 1552 C C . TYR A 1 190 ? -0.324 4.924 -17.388 1.00 94.00 190 TYR A C 1
ATOM 1554 O O . TYR A 1 190 ? -1.024 3.990 -16.983 1.00 94.00 190 TYR A O 1
ATOM 1562 N N . ASP A 1 191 ? -0.688 5.780 -18.332 1.00 90.50 191 ASP A N 1
ATOM 1563 C CA . ASP A 1 191 ? -1.981 5.774 -18.993 1.00 90.50 191 ASP A CA 1
ATOM 1564 C C . ASP A 1 191 ? -1.851 5.208 -20.414 1.00 90.50 191 ASP A C 1
ATOM 1566 O O . ASP A 1 191 ? -0.972 5.597 -21.184 1.00 90.50 191 ASP A O 1
ATOM 1570 N N . LEU A 1 192 ? -2.710 4.241 -20.731 1.00 87.75 192 LEU A N 1
ATOM 1571 C CA . LEU A 1 192 ? -2.817 3.561 -22.022 1.00 87.75 192 LEU A CA 1
ATOM 1572 C C . LEU A 1 192 ? -4.106 3.917 -22.780 1.00 87.75 192 LEU A C 1
ATOM 1574 O O . LEU A 1 192 ? -4.445 3.240 -23.757 1.00 87.75 192 LEU A O 1
ATOM 1578 N N . THR A 1 193 ? -4.868 4.906 -22.318 1.00 76.31 193 THR A N 1
ATOM 1579 C CA . THR A 1 193 ? -5.987 5.464 -23.085 1.00 76.31 193 THR A CA 1
ATOM 1580 C C . THR A 1 193 ? -5.476 6.146 -24.362 1.00 76.31 193 THR A C 1
ATOM 1582 O O . THR A 1 193 ? -4.321 6.573 -24.442 1.00 76.31 193 THR A O 1
ATOM 1585 N N . GLU A 1 194 ? -6.301 6.150 -25.417 1.00 58.44 194 GLU A N 1
ATOM 1586 C CA . GLU A 1 194 ? -5.865 6.500 -26.781 1.00 58.44 194 GLU A CA 1
ATOM 1587 C C . GLU A 1 194 ? -5.313 7.933 -26.895 1.00 58.44 194 GLU A C 1
ATOM 1589 O O . GLU A 1 194 ? -4.408 8.171 -27.696 1.00 58.44 194 GLU A O 1
ATOM 1594 N N . ASP A 1 195 ? -5.742 8.844 -26.018 1.00 51.12 195 ASP A N 1
ATOM 1595 C CA . ASP A 1 195 ? -5.307 10.245 -26.013 1.00 51.12 195 ASP A CA 1
ATOM 1596 C C . ASP A 1 195 ? -3.838 10.427 -25.582 1.00 51.12 195 ASP A C 1
ATOM 1598 O O . ASP A 1 195 ? -3.150 11.339 -26.045 1.00 51.12 195 ASP A O 1
ATOM 1602 N N . HIS A 1 196 ? -3.285 9.528 -24.759 1.00 43.62 196 HIS A N 1
ATOM 1603 C CA . HIS A 1 196 ? -1.925 9.683 -24.222 1.00 43.62 196 HIS A CA 1
ATOM 1604 C C . HIS A 1 196 ? -0.813 9.160 -25.160 1.00 43.62 196 HIS A C 1
ATOM 1606 O O . HIS A 1 196 ? 0.373 9.504 -25.024 1.00 43.62 196 HIS A O 1
ATOM 1612 N N . LEU A 1 197 ? -1.174 8.338 -26.151 1.00 39.94 197 LEU A N 1
ATOM 1613 C CA . LEU A 1 197 ? -0.238 7.858 -27.177 1.00 39.94 197 LEU A CA 1
ATOM 1614 C C . LEU A 1 197 ? 0.142 8.959 -28.180 1.00 39.94 197 LEU A C 1
ATOM 1616 O O . LEU A 1 197 ? 1.202 8.868 -28.798 1.00 39.94 197 LEU A O 1
ATOM 1620 N N . LEU A 1 198 ? -0.677 10.010 -28.302 1.00 38.56 198 LEU A N 1
ATOM 1621 C CA . LEU A 1 198 ? -0.410 11.165 -29.163 1.00 38.56 198 LEU A CA 1
ATOM 1622 C C . LEU A 1 198 ? 0.574 12.160 -28.525 1.00 38.56 198 LEU A C 1
ATOM 1624 O O . LEU A 1 198 ? 1.367 12.771 -29.234 1.00 38.56 198 LEU A O 1
ATOM 1628 N N . VAL A 1 199 ? 0.583 12.275 -27.191 1.00 37.31 199 VAL A N 1
ATOM 1629 C CA . VAL A 1 199 ? 1.413 13.252 -26.455 1.00 37.31 199 VAL A CA 1
ATOM 1630 C C . VAL A 1 199 ? 2.835 12.742 -26.189 1.00 37.31 199 VAL A C 1
ATOM 1632 O O . VAL A 1 199 ? 3.781 13.523 -26.149 1.00 37.31 199 VAL A O 1
ATOM 1635 N N . THR A 1 200 ? 3.026 11.429 -26.030 1.00 37.47 200 THR A N 1
ATOM 1636 C CA . THR A 1 200 ? 4.335 10.862 -25.637 1.00 37.47 200 THR A CA 1
ATOM 1637 C C . THR A 1 200 ? 5.223 10.415 -26.794 1.00 37.47 200 THR A C 1
ATOM 1639 O O . THR A 1 200 ? 6.353 9.994 -26.554 1.00 37.47 200 THR A O 1
ATOM 1642 N N . GLY A 1 201 ? 4.745 10.495 -28.042 1.00 31.19 201 GLY A N 1
ATOM 1643 C CA . GLY A 1 201 ? 5.557 10.263 -29.242 1.00 31.19 201 GLY A CA 1
ATOM 1644 C C . GLY A 1 201 ? 6.283 8.912 -29.298 1.00 31.19 201 GLY A C 1
ATOM 1645 O O . GLY A 1 201 ? 7.226 8.770 -30.069 1.00 31.19 201 GLY A O 1
ATOM 1646 N N . ALA A 1 202 ? 5.896 7.919 -28.490 1.00 32.94 202 ALA A N 1
ATOM 1647 C CA . ALA A 1 202 ? 6.561 6.624 -28.453 1.00 32.94 202 ALA A CA 1
ATOM 1648 C C . ALA A 1 202 ? 5.992 5.728 -29.568 1.00 32.94 202 ALA A C 1
ATOM 1650 O O . ALA A 1 202 ? 4.876 5.216 -29.431 1.00 32.94 202 ALA A O 1
ATOM 1651 N N . PRO A 1 203 ? 6.721 5.492 -30.680 1.00 32.59 203 PRO A N 1
ATOM 1652 C CA . PRO A 1 203 ? 6.221 4.625 -31.729 1.00 32.59 203 PRO A CA 1
ATOM 1653 C C . PRO A 1 203 ? 6.116 3.200 -31.188 1.00 32.59 203 PRO A C 1
ATOM 1655 O O . PRO A 1 203 ? 7.071 2.642 -30.634 1.00 32.59 203 PRO A O 1
ATOM 1658 N N . ARG A 1 204 ? 4.953 2.575 -31.399 1.00 39.62 204 ARG A N 1
ATOM 1659 C CA . ARG A 1 204 ? 4.794 1.126 -31.258 1.00 39.62 204 ARG A CA 1
ATOM 1660 C C . ARG A 1 204 ? 5.852 0.454 -32.142 1.00 39.62 204 ARG A C 1
ATOM 1662 O O . ARG A 1 204 ? 5.682 0.372 -33.355 1.00 39.62 204 ARG A O 1
ATOM 1669 N N . ARG A 1 205 ? 6.940 -0.071 -31.560 1.00 34.41 205 ARG A N 1
ATOM 1670 C CA . ARG A 1 205 ? 7.770 -1.076 -32.247 1.00 34.41 205 ARG A CA 1
ATOM 1671 C C . ARG A 1 205 ? 6.885 -2.305 -32.444 1.00 34.41 205 ARG A C 1
ATOM 1673 O O . ARG A 1 205 ? 6.604 -3.040 -31.501 1.00 34.41 205 ARG A O 1
ATOM 1680 N N . GLY A 1 206 ? 6.355 -2.419 -33.657 1.00 32.88 206 GLY A N 1
ATOM 1681 C CA . GLY A 1 206 ? 5.235 -3.279 -33.999 1.00 32.88 206 GLY A CA 1
ATOM 1682 C C . GLY A 1 206 ? 5.465 -4.769 -33.759 1.00 32.88 206 GLY A C 1
ATOM 1683 O O . GLY A 1 206 ? 6.548 -5.305 -33.981 1.00 32.88 206 GLY A O 1
ATOM 1684 N N . ARG A 1 207 ? 4.386 -5.434 -33.343 1.00 32.31 207 ARG A N 1
ATOM 1685 C CA . ARG A 1 207 ? 3.755 -6.585 -34.013 1.00 32.31 207 ARG A CA 1
ATOM 1686 C C . ARG A 1 207 ? 2.539 -6.976 -33.176 1.00 32.31 207 ARG A C 1
ATOM 1688 O O . ARG A 1 207 ? 2.669 -7.574 -32.115 1.00 32.31 207 ARG A O 1
ATOM 1695 N N . GLY A 1 208 ? 1.369 -6.594 -33.659 1.00 29.94 208 GLY A N 1
ATOM 1696 C CA . GLY A 1 208 ? 0.076 -6.908 -33.068 1.00 29.94 208 GLY A CA 1
ATOM 1697 C C . GLY A 1 208 ? -0.955 -6.051 -33.777 1.00 29.94 208 GLY A C 1
ATOM 1698 O O . GLY A 1 208 ? -0.972 -4.841 -33.571 1.00 29.94 208 GLY A O 1
ATOM 1699 N N . GLY A 1 209 ? -1.703 -6.659 -34.696 1.00 30.02 209 GLY A N 1
ATOM 1700 C CA . GLY A 1 209 ? -2.769 -5.987 -35.433 1.00 30.02 209 GLY A CA 1
ATOM 1701 C C . GLY A 1 209 ? -3.843 -5.413 -34.500 1.00 30.02 209 GLY A C 1
ATOM 1702 O O . GLY A 1 209 ? -3.843 -5.714 -33.302 1.00 30.02 209 GLY A O 1
ATOM 1703 N N . PRO A 1 210 ? -4.747 -4.574 -35.026 1.00 29.22 210 PRO A N 1
ATOM 1704 C CA . PRO A 1 210 ? -5.815 -3.989 -34.228 1.00 29.22 210 PRO A CA 1
ATOM 1705 C C . PRO A 1 210 ? -6.679 -5.105 -33.629 1.00 29.22 210 PRO A C 1
ATOM 1707 O O . PRO A 1 210 ? -7.212 -5.947 -34.350 1.00 29.22 210 PRO A O 1
ATOM 1710 N N . HIS A 1 211 ? -6.789 -5.126 -32.299 1.00 31.78 211 HIS A N 1
ATOM 1711 C CA . HIS A 1 211 ? -7.795 -5.935 -31.619 1.00 31.78 211 HIS A CA 1
ATOM 1712 C C . HIS A 1 211 ? -9.139 -5.196 -31.713 1.00 31.78 211 HIS A C 1
ATOM 1714 O O . HIS A 1 211 ? -9.159 -3.985 -31.482 1.00 31.78 211 HIS A O 1
ATOM 1720 N N . PRO A 1 212 ? -10.246 -5.880 -32.047 1.00 33.41 212 PRO A N 1
ATOM 1721 C CA . PRO A 1 212 ? -11.518 -5.215 -32.274 1.00 33.41 212 PRO A CA 1
ATOM 1722 C C . PRO A 1 212 ? -12.077 -4.679 -30.956 1.00 33.41 212 PRO A C 1
ATOM 1724 O O . PRO A 1 212 ? -12.235 -5.426 -29.987 1.00 33.41 212 PRO A O 1
ATOM 1727 N N . LEU A 1 213 ? -12.393 -3.387 -30.940 1.00 29.52 213 LEU A N 1
ATOM 1728 C CA . LEU A 1 213 ? -13.326 -2.815 -29.980 1.00 29.52 213 LEU A CA 1
ATOM 1729 C C . LEU A 1 213 ? -14.709 -3.416 -30.252 1.00 29.52 213 LEU A C 1
ATOM 1731 O O . LEU A 1 213 ? -15.149 -3.484 -31.400 1.00 29.52 213 LEU A O 1
ATOM 1735 N N . MET A 1 214 ? -15.390 -3.855 -29.192 1.00 29.75 214 MET A N 1
ATOM 1736 C CA . MET A 1 214 ? -16.826 -4.094 -29.264 1.00 29.75 214 MET A CA 1
ATOM 1737 C C . MET A 1 214 ? -17.506 -2.771 -29.613 1.00 29.75 214 MET A C 1
ATOM 1739 O O . MET A 1 214 ? -17.445 -1.810 -28.850 1.00 29.75 214 MET A O 1
ATOM 1743 N N . SER A 1 215 ? -18.161 -2.726 -30.761 1.00 29.81 215 SER A N 1
ATOM 1744 C CA . SER A 1 215 ? -19.250 -1.795 -31.016 1.00 29.81 215 SER A CA 1
ATOM 1745 C C . SER A 1 215 ? -20.327 -2.568 -31.751 1.00 29.81 215 SER A C 1
ATOM 1747 O O . SER A 1 215 ? -20.105 -3.161 -32.807 1.00 29.81 215 SER A O 1
ATOM 1749 N N . SER A 1 216 ? -21.463 -2.651 -31.078 1.00 29.19 216 SER A N 1
ATOM 1750 C CA . SER A 1 216 ? -22.738 -3.054 -31.625 1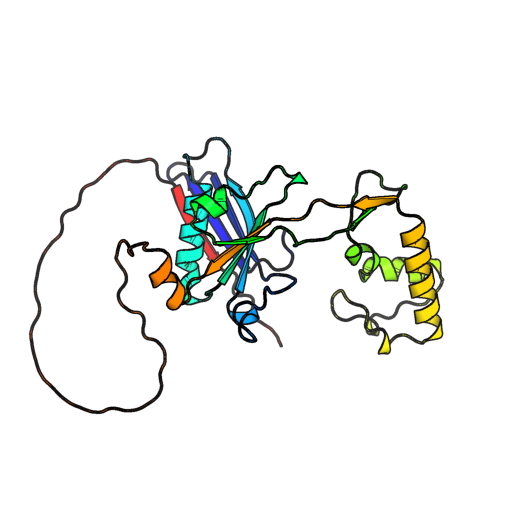.00 29.19 216 SER A CA 1
ATOM 1751 C C . SER A 1 216 ? -23.118 -2.145 -32.792 1.00 29.19 216 SER A C 1
ATOM 1753 O O . SER A 1 216 ? -22.992 -0.930 -32.696 1.00 29.19 216 SER A O 1
ATOM 1755 N N . GLU A 1 217 ? -23.665 -2.792 -33.817 1.00 27.94 217 GLU A N 1
ATOM 1756 C CA . GLU A 1 217 ? -24.628 -2.264 -34.785 1.00 27.94 217 GLU A CA 1
ATOM 1757 C C . GLU A 1 217 ? -24.157 -1.400 -35.974 1.00 27.94 217 GLU A C 1
ATOM 1759 O O . GLU A 1 217 ? -23.623 -0.309 -35.848 1.00 27.94 217 GLU A O 1
ATOM 1764 N N . VAL A 1 218 ? -24.529 -1.940 -37.148 1.00 29.72 218 VAL A N 1
ATOM 1765 C CA . VAL A 1 218 ? -24.908 -1.275 -38.406 1.00 29.72 218 VAL A CA 1
ATOM 1766 C C . VAL A 1 218 ? -23.789 -0.615 -39.220 1.00 29.72 218 VAL A C 1
ATOM 1768 O O . VAL A 1 218 ? -23.395 0.509 -38.978 1.00 29.72 218 VAL A O 1
ATOM 1771 N N . GLU A 1 219 ? -23.362 -1.303 -40.286 1.00 25.34 219 GLU A N 1
ATOM 1772 C CA . GLU A 1 219 ? -23.545 -0.815 -41.665 1.00 25.34 219 GLU A CA 1
ATOM 1773 C C . GLU A 1 219 ? -23.200 -1.959 -42.640 1.00 25.34 219 GLU A C 1
ATOM 1775 O O . GLU A 1 219 ? -22.054 -2.386 -42.793 1.00 25.34 219 GLU A O 1
ATOM 1780 N N . ARG A 1 220 ? -24.217 -2.490 -43.327 1.00 28.83 220 ARG A N 1
ATOM 1781 C CA . ARG A 1 220 ? -24.012 -3.314 -44.523 1.00 28.83 220 ARG A CA 1
ATOM 1782 C C . ARG A 1 220 ? -23.496 -2.397 -45.629 1.00 28.83 220 ARG A C 1
ATOM 1784 O O . ARG A 1 220 ? -24.242 -1.515 -46.028 1.00 28.83 220 ARG A O 1
ATOM 1791 N N . ARG A 1 221 ? -22.343 -2.689 -46.241 1.00 27.23 221 ARG A N 1
ATOM 1792 C CA . ARG A 1 221 ? -22.109 -2.448 -47.682 1.00 27.23 221 ARG A CA 1
ATOM 1793 C C . ARG A 1 221 ? -20.874 -3.195 -48.197 1.00 27.23 221 ARG A C 1
ATOM 1795 O O . ARG A 1 221 ? -19.883 -3.391 -47.510 1.00 27.23 221 ARG A O 1
ATOM 1802 N N . ARG A 1 222 ? -21.035 -3.697 -49.421 1.00 26.94 222 ARG A N 1
ATOM 1803 C CA . ARG A 1 222 ? -20.189 -4.624 -50.188 1.00 26.94 222 ARG A CA 1
ATOM 1804 C C . ARG A 1 222 ? -18.904 -3.965 -50.712 1.00 26.94 222 ARG A C 1
ATOM 1806 O O . ARG A 1 222 ? -18.970 -2.807 -51.093 1.00 26.94 222 ARG A O 1
ATOM 1813 N N . CYS A 1 223 ? -17.837 -4.759 -50.896 1.00 26.98 223 CYS A N 1
ATOM 1814 C CA . CYS A 1 223 ? -17.096 -4.972 -52.169 1.00 26.98 223 CYS A CA 1
ATOM 1815 C C . CYS A 1 223 ? -15.823 -5.820 -51.921 1.00 26.98 223 CYS A C 1
ATOM 1817 O O . CYS A 1 223 ? -14.976 -5.453 -51.126 1.00 26.98 223 CYS A O 1
ATOM 1819 N N . ARG A 1 224 ? -15.798 -7.087 -52.367 1.00 26.56 224 ARG A N 1
ATOM 1820 C CA . ARG A 1 224 ? -15.092 -7.644 -53.554 1.00 26.56 224 ARG A CA 1
ATOM 1821 C C . ARG A 1 224 ? -13.541 -7.701 -53.497 1.00 26.56 224 ARG A C 1
ATOM 1823 O O . ARG A 1 224 ? -12.884 -6.702 -53.719 1.00 26.56 224 ARG A O 1
ATOM 1830 N N . ARG A 1 225 ? -13.053 -8.954 -53.390 1.00 26.44 225 ARG A N 1
ATOM 1831 C CA . ARG A 1 225 ? -11.947 -9.651 -54.113 1.00 26.44 225 ARG A CA 1
ATOM 1832 C C . ARG A 1 225 ? -10.514 -9.068 -54.112 1.00 26.44 225 ARG A C 1
ATOM 1834 O O . ARG A 1 225 ? -10.283 -8.000 -54.655 1.00 26.44 225 ARG A O 1
ATOM 1841 N N . GLY A 1 226 ? -9.542 -9.901 -53.710 1.00 26.34 226 GLY A N 1
ATOM 1842 C CA . GLY A 1 226 ? -8.114 -9.776 -54.057 1.00 26.34 226 GLY A CA 1
ATOM 1843 C C . GLY A 1 226 ? -7.206 -10.722 -53.250 1.00 26.34 226 GLY A C 1
ATOM 1844 O O . GLY A 1 226 ? -7.243 -10.695 -52.031 1.00 26.34 226 GLY A O 1
ATOM 1845 N N . SER A 1 227 ? -6.452 -11.578 -53.939 1.00 29.14 227 SER A N 1
ATOM 1846 C CA . SER A 1 227 ? -5.743 -12.798 -53.491 1.00 29.14 227 SER A CA 1
ATOM 1847 C C . SER A 1 227 ? -4.395 -12.579 -52.743 1.00 29.14 227 SER A C 1
ATOM 1849 O O . SER A 1 227 ? -3.931 -11.444 -52.669 1.00 29.14 227 SER A O 1
ATOM 1851 N N . PRO A 1 228 ? -3.758 -13.645 -52.187 1.00 36.44 228 PRO A N 1
ATOM 1852 C CA . PRO A 1 228 ? -2.639 -13.578 -51.233 1.00 36.44 228 PRO A CA 1
ATOM 1853 C C . PRO A 1 228 ? -1.257 -13.892 -51.856 1.00 36.44 228 PRO A C 1
ATOM 1855 O O . PRO A 1 228 ? -1.179 -14.179 -53.046 1.00 36.44 228 PRO A O 1
ATOM 1858 N N . LEU A 1 229 ? -0.222 -13.960 -50.992 1.00 25.75 229 LEU A N 1
ATOM 1859 C CA . LEU A 1 229 ? 1.206 -14.320 -51.208 1.00 25.75 229 LEU A CA 1
ATOM 1860 C C . LEU A 1 229 ? 2.088 -13.080 -51.438 1.00 25.75 229 LEU A C 1
ATOM 1862 O O . LEU A 1 229 ? 1.703 -12.174 -52.152 1.00 25.75 229 LEU A O 1
ATOM 1866 N N . SER A 1 230 ? 3.290 -12.914 -50.893 1.00 24.80 230 SER A N 1
ATOM 1867 C CA . SER A 1 230 ? 4.249 -13.740 -50.152 1.00 24.80 230 SER A CA 1
ATOM 1868 C C . SER A 1 230 ? 5.272 -12.770 -49.524 1.00 24.80 230 SER A C 1
ATOM 1870 O O . SER A 1 230 ? 5.339 -11.623 -49.956 1.00 24.80 230 SER A O 1
ATOM 1872 N N . CYS A 1 231 ? 6.047 -13.194 -48.518 1.00 24.50 231 CYS A N 1
ATOM 1873 C CA . CYS A 1 231 ? 7.503 -12.960 -48.450 1.00 24.50 231 CYS A CA 1
ATOM 1874 C C . CYS A 1 231 ? 8.073 -13.349 -47.080 1.00 24.50 231 CYS A C 1
ATOM 1876 O O . CYS A 1 231 ? 7.679 -12.844 -46.027 1.00 24.50 231 CYS A O 1
ATOM 1878 N N . LEU A 1 232 ? 9.034 -14.270 -47.137 1.00 27.39 232 LEU A N 1
ATOM 1879 C CA . LEU A 1 232 ? 9.875 -14.726 -46.041 1.00 27.39 232 LEU A CA 1
ATOM 1880 C C . LEU A 1 232 ? 10.603 -13.560 -45.359 1.00 27.39 232 LEU A C 1
ATOM 1882 O O . LEU A 1 232 ? 11.108 -12.658 -46.020 1.00 27.39 232 LEU A O 1
ATOM 1886 N N . THR A 1 233 ? 10.807 -13.662 -44.045 1.00 26.62 233 THR A N 1
ATOM 1887 C CA . THR A 1 233 ? 11.895 -12.942 -43.368 1.00 26.62 233 THR A CA 1
ATOM 1888 C C . THR A 1 233 ? 12.743 -13.911 -42.549 1.00 26.62 233 THR A C 1
ATOM 1890 O O . THR A 1 233 ? 12.344 -14.391 -41.490 1.00 26.62 233 THR A O 1
ATOM 1893 N N . LYS A 1 234 ? 13.945 -14.181 -43.069 1.00 30.31 234 LYS A N 1
ATOM 1894 C CA . LYS A 1 234 ? 15.122 -14.670 -42.339 1.00 30.31 234 LYS A CA 1
ATOM 1895 C C . LYS A 1 234 ? 15.560 -13.578 -41.357 1.00 30.31 234 LYS A C 1
ATOM 1897 O O . LYS A 1 234 ? 15.920 -12.497 -41.804 1.00 30.31 234 LYS A O 1
ATOM 1902 N N . ILE A 1 235 ? 15.584 -13.862 -40.056 1.00 30.19 235 ILE A N 1
ATOM 1903 C CA . ILE A 1 235 ? 16.345 -13.110 -39.038 1.00 30.19 235 ILE A CA 1
ATOM 1904 C C . ILE A 1 235 ? 16.774 -14.173 -38.010 1.00 30.19 235 ILE A C 1
ATOM 1906 O O . ILE A 1 235 ? 15.931 -14.807 -37.389 1.00 30.19 235 ILE A O 1
ATOM 1910 N N . GLY A 1 236 ? 18.038 -14.595 -37.944 1.00 25.31 236 GLY A N 1
ATOM 1911 C CA . GLY A 1 236 ? 19.155 -13.792 -37.449 1.00 25.31 236 GLY A CA 1
ATOM 1912 C C . GLY A 1 236 ? 19.293 -14.029 -35.940 1.00 25.31 236 GLY A C 1
ATOM 1913 O O . GLY A 1 236 ? 18.705 -13.306 -35.143 1.00 25.31 236 GLY A O 1
ATOM 1914 N N . ARG A 1 237 ? 20.006 -15.098 -35.550 1.00 27.84 237 ARG A N 1
ATOM 1915 C CA . ARG A 1 237 ? 20.319 -15.435 -34.149 1.00 27.84 237 ARG A CA 1
ATOM 1916 C C . ARG A 1 237 ? 21.307 -14.410 -33.586 1.00 27.84 237 ARG A C 1
ATOM 1918 O O . ARG A 1 237 ? 22.412 -14.301 -34.103 1.00 27.84 237 ARG A O 1
ATOM 1925 N N . THR A 1 238 ? 20.964 -13.764 -32.474 1.00 29.91 238 THR A N 1
ATOM 1926 C CA . THR A 1 238 ? 21.945 -13.160 -31.562 1.00 29.91 238 THR A CA 1
ATOM 1927 C C . THR A 1 238 ? 21.823 -13.796 -30.180 1.00 29.91 238 THR A C 1
ATOM 1929 O O . THR A 1 238 ? 20.770 -13.821 -29.538 1.00 29.91 238 THR A O 1
ATOM 1932 N N . SER A 1 239 ? 22.930 -14.396 -29.754 1.00 35.44 239 SER A N 1
ATOM 1933 C CA . SER A 1 239 ? 23.157 -15.017 -28.456 1.00 35.44 239 SER A CA 1
ATOM 1934 C C . SER A 1 239 ? 23.331 -13.941 -27.385 1.00 35.44 239 SER A C 1
ATOM 1936 O O . SER A 1 239 ? 24.404 -13.372 -27.230 1.00 35.44 239 SER A O 1
ATOM 1938 N N . GLY A 1 240 ? 22.268 -13.671 -26.632 1.00 35.16 240 GLY A N 1
ATOM 1939 C CA . GLY A 1 240 ? 22.318 -12.899 -25.392 1.00 35.16 240 GLY A CA 1
ATOM 1940 C C . GLY A 1 240 ? 21.627 -13.684 -24.284 1.00 35.16 240 GLY A C 1
ATOM 1941 O O . GLY A 1 240 ? 20.517 -14.196 -24.489 1.00 35.16 240 GLY A O 1
ATOM 1942 N N . GLY A 1 241 ? 22.282 -13.801 -23.125 1.00 44.62 241 GLY A N 1
ATOM 1943 C CA . GLY A 1 241 ? 21.745 -14.395 -21.897 1.00 44.62 241 GLY A CA 1
ATOM 1944 C C . GLY A 1 241 ? 20.496 -13.651 -21.428 1.00 44.62 241 GLY A C 1
ATOM 1945 O O . GLY A 1 241 ? 20.546 -12.791 -20.562 1.00 44.62 241 GLY A O 1
ATOM 1946 N N . GLY A 1 242 ? 19.367 -13.923 -22.074 1.00 43.53 242 GLY A N 1
ATOM 1947 C CA . GLY A 1 242 ? 18.117 -13.224 -21.810 1.00 43.53 242 GLY A CA 1
ATOM 1948 C C . GLY A 1 242 ? 17.449 -13.732 -20.538 1.00 43.53 242 GLY A C 1
ATOM 1949 O O . GLY A 1 242 ? 17.603 -14.894 -20.168 1.00 43.53 242 GLY A O 1
ATOM 1950 N N . CYS A 1 243 ? 16.651 -12.878 -19.909 1.00 42.94 243 CYS A N 1
ATOM 1951 C CA . CYS A 1 243 ? 15.666 -13.308 -18.924 1.00 42.94 243 CYS A CA 1
ATOM 1952 C C . CYS A 1 243 ? 14.364 -13.694 -19.640 1.00 42.94 243 CYS A C 1
ATOM 1954 O O . CYS A 1 243 ? 14.009 -13.105 -20.665 1.00 42.94 243 CYS A O 1
ATOM 1956 N N . ARG A 1 244 ? 13.657 -14.705 -19.128 1.00 49.25 244 ARG A N 1
ATOM 1957 C CA . ARG A 1 244 ? 12.308 -15.065 -19.586 1.00 49.25 244 ARG A CA 1
ATOM 1958 C C . ARG A 1 244 ? 11.289 -14.463 -18.620 1.00 49.25 244 ARG A C 1
ATOM 1960 O O . ARG A 1 244 ? 11.458 -14.569 -17.408 1.00 49.25 244 ARG A O 1
ATOM 1967 N N . LEU A 1 245 ? 10.241 -13.853 -19.171 1.00 46.78 245 LEU A N 1
ATOM 1968 C CA . LEU A 1 245 ? 9.068 -13.422 -18.415 1.00 46.78 245 LEU A CA 1
ATOM 1969 C C . LEU A 1 245 ? 8.129 -14.619 -18.231 1.00 46.78 245 LEU A C 1
ATOM 1971 O O . LEU A 1 245 ? 7.780 -15.272 -19.216 1.00 46.78 245 LEU A O 1
ATOM 1975 N N . ARG A 1 246 ? 7.701 -14.887 -16.997 1.00 50.53 246 ARG A N 1
ATOM 1976 C CA . ARG A 1 246 ? 6.518 -15.710 -16.713 1.00 50.53 246 ARG A CA 1
ATOM 1977 C C . ARG A 1 246 ? 5.516 -14.843 -15.955 1.00 50.53 246 ARG A C 1
ATOM 1979 O O . ARG A 1 246 ? 5.875 -14.227 -14.953 1.00 50.53 246 ARG A O 1
ATOM 1986 N N . GLY A 1 247 ? 4.295 -14.755 -16.473 1.00 40.66 247 GLY A N 1
ATOM 1987 C CA . GLY A 1 247 ? 3.172 -14.104 -15.806 1.00 40.66 247 GLY A CA 1
ATOM 1988 C C . GLY A 1 247 ? 2.173 -15.161 -15.363 1.00 40.66 247 GLY A C 1
ATOM 1989 O O . GLY A 1 247 ? 1.738 -15.963 -16.186 1.00 40.66 247 GLY A O 1
ATOM 1990 N N . GLU A 1 248 ? 1.823 -15.156 -14.083 1.00 45.31 248 GLU A N 1
ATOM 1991 C CA . GLU A 1 248 ? 0.713 -15.942 -13.547 1.00 45.31 248 GLU A CA 1
ATOM 1992 C C . GLU A 1 248 ? -0.381 -14.966 -13.105 1.00 45.31 248 GLU A C 1
ATOM 1994 O O . GLU A 1 248 ? -0.181 -14.127 -12.219 1.00 45.31 248 GLU A O 1
ATOM 1999 N N . GLY A 1 249 ? -1.534 -15.037 -13.772 1.00 38.75 249 GLY A N 1
ATOM 2000 C CA . GLY A 1 249 ? -2.740 -14.320 -13.377 1.00 38.75 249 GLY A CA 1
ATOM 2001 C C . GLY A 1 249 ? -3.606 -15.228 -12.518 1.00 38.75 249 GLY A C 1
ATOM 2002 O O . GLY A 1 249 ? -4.116 -16.236 -13.005 1.00 38.75 249 GLY A O 1
ATOM 2003 N N . SER A 1 250 ? -3.799 -14.880 -11.248 1.00 37.91 250 SER A N 1
ATOM 2004 C CA . SER A 1 250 ? -4.838 -15.515 -10.441 1.00 37.91 250 SER A CA 1
ATOM 2005 C C . SER A 1 250 ? -6.187 -14.969 -10.900 1.00 37.91 250 SER A C 1
ATOM 2007 O O . SER A 1 250 ? -6.502 -13.806 -10.643 1.00 37.91 250 SER A O 1
ATOM 2009 N N . ARG A 1 251 ? -6.995 -15.790 -11.586 1.00 33.03 251 ARG A N 1
ATOM 2010 C CA . ARG A 1 251 ? -8.421 -15.503 -11.795 1.00 33.03 251 ARG A CA 1
ATOM 2011 C C . ARG A 1 251 ? -9.122 -15.601 -10.440 1.00 33.03 251 ARG A C 1
ATOM 2013 O O . ARG A 1 251 ? -9.644 -16.648 -10.077 1.00 33.03 251 ARG A O 1
ATOM 2020 N N . GLY A 1 252 ? -9.080 -14.519 -9.668 1.00 30.45 252 GLY A N 1
ATOM 2021 C CA . GLY A 1 252 ? -9.952 -14.350 -8.517 1.00 30.45 252 GLY A CA 1
ATOM 2022 C C . GLY A 1 252 ? -11.379 -14.241 -9.033 1.00 30.45 252 GLY A C 1
ATOM 2023 O O . GLY A 1 252 ? -11.742 -13.232 -9.633 1.00 30.45 252 GLY A O 1
ATOM 2024 N N . VAL A 1 253 ? -12.158 -15.307 -8.862 1.00 25.00 253 VAL A N 1
ATOM 2025 C CA . VAL A 1 253 ? -13.610 -15.261 -9.012 1.00 25.00 253 VAL A CA 1
ATOM 2026 C C . VAL A 1 253 ? -14.100 -14.217 -8.012 1.00 25.00 253 VAL A C 1
ATOM 2028 O O . VAL A 1 253 ? -13.971 -14.418 -6.806 1.00 25.00 253 VAL A O 1
ATOM 2031 N N . LEU A 1 254 ? -14.613 -13.091 -8.512 1.00 24.73 254 LEU A N 1
ATOM 2032 C CA . LEU A 1 254 ? -15.506 -12.237 -7.739 1.00 24.73 254 LEU A CA 1
ATOM 2033 C C . LEU A 1 254 ? -16.711 -13.114 -7.405 1.00 24.73 254 LEU A C 1
ATOM 2035 O O . LEU A 1 254 ? -17.560 -13.353 -8.262 1.00 24.73 254 LEU A O 1
ATOM 2039 N N . ARG A 1 255 ? -16.719 -13.695 -6.205 1.00 22.83 255 ARG A N 1
ATOM 2040 C CA . ARG A 1 255 ? -17.964 -14.200 -5.640 1.00 22.83 255 ARG A CA 1
ATOM 2041 C C . ARG A 1 255 ? -18.756 -12.977 -5.158 1.00 22.83 255 ARG A C 1
ATOM 2043 O O . ARG A 1 255 ? -18.113 -12.069 -4.625 1.00 22.83 255 ARG A O 1
ATOM 2050 N N . PRO A 1 256 ? -20.067 -12.928 -5.448 1.00 33.75 256 PRO A N 1
ATOM 2051 C CA . PRO A 1 256 ? -20.943 -11.841 -5.023 1.00 33.75 256 PRO A CA 1
ATOM 2052 C C . PRO A 1 256 ? -20.930 -11.665 -3.504 1.00 33.75 256 PRO A C 1
ATOM 2054 O O . PRO A 1 256 ? -20.673 -12.670 -2.797 1.00 33.75 256 PRO A O 1
#

pLDDT: mean 76.52, std 25.36, range [22.83, 96.38]